Protein AF-A0A3A0F533-F1 (afdb_monomer)

Structure (mmCIF, N/CA/C/O backbone):
data_AF-A0A3A0F533-F1
#
_entry.id   AF-A0A3A0F533-F1
#
loop_
_atom_site.group_PDB
_atom_site.id
_atom_site.type_symbol
_atom_site.label_atom_id
_atom_site.label_alt_id
_atom_site.label_comp_id
_atom_site.label_asym_id
_atom_site.label_entity_id
_atom_site.label_seq_id
_atom_site.pdbx_PDB_ins_code
_atom_site.Cartn_x
_atom_site.Cartn_y
_atom_site.Cartn_z
_atom_site.occupancy
_atom_site.B_iso_or_equiv
_atom_site.auth_seq_id
_atom_site.auth_comp_id
_atom_site.auth_asym_id
_atom_site.auth_atom_id
_atom_site.pdbx_PDB_model_num
ATOM 1 N N . MET A 1 1 ? 9.577 13.139 20.281 1.00 23.98 1 MET A N 1
ATOM 2 C CA . MET A 1 1 ? 9.477 11.740 20.756 1.00 23.98 1 MET A CA 1
ATOM 3 C C . MET A 1 1 ? 7.994 11.402 20.912 1.00 23.98 1 MET A C 1
ATOM 5 O O . MET A 1 1 ? 7.393 11.827 21.889 1.00 23.98 1 MET A O 1
ATOM 9 N N . ARG A 1 2 ? 7.370 10.773 19.903 1.00 27.27 2 ARG A N 1
ATOM 10 C CA . ARG A 1 2 ? 5.918 10.492 19.890 1.00 27.27 2 ARG A CA 1
ATOM 11 C C . ARG A 1 2 ? 5.654 9.186 20.660 1.00 27.27 2 ARG A C 1
ATOM 13 O O . ARG A 1 2 ? 6.287 8.177 20.360 1.00 27.27 2 ARG A O 1
ATOM 20 N N . ARG A 1 3 ? 4.806 9.219 21.696 1.00 23.95 3 ARG A N 1
ATOM 21 C CA . ARG A 1 3 ? 4.376 8.034 22.467 1.00 23.95 3 ARG A CA 1
ATOM 22 C C . ARG A 1 3 ? 3.114 7.451 21.823 1.00 23.95 3 ARG A C 1
ATOM 24 O O . ARG A 1 3 ? 2.208 8.211 21.517 1.00 23.95 3 ARG A O 1
ATOM 31 N N . PHE A 1 4 ? 3.060 6.129 21.665 1.00 35.72 4 PHE A N 1
ATOM 32 C CA . PHE A 1 4 ? 1.865 5.385 21.249 1.00 35.72 4 PHE A CA 1
ATOM 33 C C . PHE A 1 4 ? 1.270 4.691 22.482 1.00 35.72 4 PHE A C 1
ATOM 35 O O . PHE A 1 4 ? 1.912 3.799 23.033 1.00 35.72 4 PHE A O 1
ATOM 42 N N . ASP A 1 5 ? 0.080 5.111 22.924 1.00 33.03 5 ASP A N 1
ATOM 43 C CA . ASP A 1 5 ? -0.602 4.602 24.135 1.00 33.03 5 ASP A CA 1
ATOM 44 C C . ASP A 1 5 ? -1.909 3.830 23.820 1.00 33.03 5 ASP A C 1
ATOM 46 O O . ASP A 1 5 ? -2.744 3.595 24.691 1.00 33.03 5 ASP A O 1
ATOM 50 N N . GLY A 1 6 ? -2.083 3.378 22.572 1.00 40.38 6 GLY A N 1
ATOM 51 C CA . GLY A 1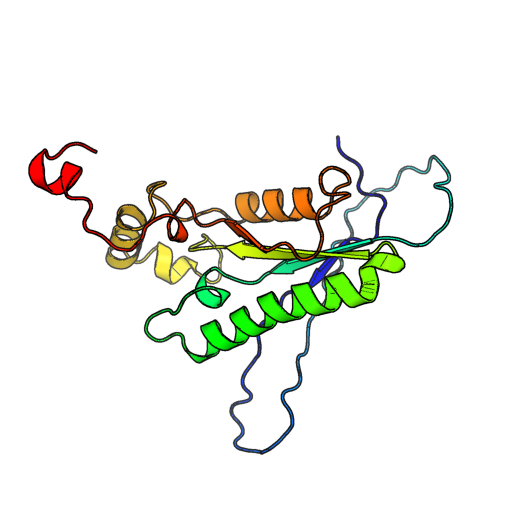 6 ? -3.193 2.527 22.121 1.00 40.38 6 GLY A CA 1
ATOM 52 C C . GLY A 1 6 ? -2.682 1.198 21.560 1.00 40.38 6 GLY A C 1
ATOM 53 O O . GLY A 1 6 ? -1.579 1.126 21.021 1.00 40.38 6 GLY A O 1
ATOM 54 N N . ARG A 1 7 ? -3.449 0.109 21.699 1.00 50.19 7 ARG A N 1
ATOM 55 C CA . ARG A 1 7 ? -3.075 -1.214 21.165 1.00 50.19 7 ARG A CA 1
ATOM 56 C C . ARG A 1 7 ? -3.015 -1.141 19.633 1.00 50.19 7 ARG A C 1
ATOM 58 O O . ARG A 1 7 ? -4.053 -1.178 18.984 1.00 50.19 7 ARG A O 1
ATOM 65 N N . VAL A 1 8 ? -1.812 -1.026 19.071 1.00 50.97 8 VAL A N 1
ATOM 66 C CA . VAL A 1 8 ? -1.585 -1.093 17.621 1.00 50.97 8 VAL A CA 1
ATOM 67 C C . VAL A 1 8 ? -1.462 -2.558 17.221 1.00 50.97 8 VAL A C 1
ATOM 69 O O . VAL A 1 8 ? -0.552 -3.255 17.680 1.00 50.97 8 VAL A O 1
ATOM 72 N N . VAL A 1 9 ? -2.374 -3.039 16.379 1.00 56.44 9 VAL A N 1
ATOM 73 C CA . VAL A 1 9 ? -2.300 -4.392 15.813 1.00 56.44 9 VAL A CA 1
ATOM 74 C C . VAL A 1 9 ? -1.995 -4.276 14.326 1.00 56.44 9 VAL A C 1
ATOM 76 O O . VAL A 1 9 ? -2.801 -3.773 13.549 1.00 56.44 9 VAL A O 1
ATOM 79 N N . LEU A 1 10 ? -0.813 -4.748 13.935 1.00 54.56 10 LEU A N 1
ATOM 80 C CA . LEU A 1 10 ? -0.457 -4.943 12.535 1.00 54.56 10 LEU A CA 1
ATOM 81 C C . LEU A 1 10 ? -0.965 -6.324 12.111 1.00 54.56 10 LEU A C 1
ATOM 83 O O . LEU A 1 10 ? -0.513 -7.343 12.648 1.00 54.56 10 LEU A O 1
ATOM 87 N N . VAL A 1 11 ? -1.898 -6.363 11.162 1.00 53.81 11 VAL A N 1
ATOM 88 C CA . VAL A 1 11 ? -2.373 -7.614 10.557 1.00 53.81 11 VAL A CA 1
ATOM 89 C C . VAL A 1 11 ? -1.855 -7.672 9.125 1.00 53.81 11 VAL A C 1
ATOM 91 O O . VAL A 1 11 ? -2.219 -6.869 8.267 1.00 53.81 11 VAL A O 1
ATOM 94 N N . THR A 1 12 ? -0.975 -8.632 8.849 1.00 52.88 12 THR A N 1
ATOM 95 C CA . THR A 1 12 ? -0.527 -8.916 7.485 1.00 52.88 12 THR A CA 1
ATOM 96 C C . THR A 1 12 ? -1.398 -10.030 6.908 1.00 52.88 12 THR A C 1
ATOM 98 O O . THR A 1 12 ? -1.392 -11.167 7.383 1.00 52.88 12 THR A O 1
ATOM 101 N N . GLY A 1 13 ? -2.201 -9.692 5.899 1.00 41.34 13 GLY A N 1
ATOM 102 C CA . GLY A 1 13 ? -2.964 -10.662 5.124 1.00 41.34 13 GLY A CA 1
ATOM 103 C C . GLY A 1 13 ? -2.151 -11.134 3.922 1.00 41.34 13 GLY A C 1
ATOM 104 O O . GLY A 1 13 ? -1.803 -10.339 3.046 1.00 41.34 13 GLY A O 1
ATOM 105 N N . ALA A 1 14 ? -1.844 -12.424 3.878 1.00 40.53 14 ALA A N 1
ATOM 106 C CA . ALA A 1 14 ? -1.614 -13.147 2.636 1.00 40.53 14 ALA A CA 1
ATOM 107 C C . ALA A 1 14 ? -2.545 -14.360 2.678 1.00 40.53 14 ALA A C 1
ATOM 109 O O . ALA A 1 14 ? -2.441 -15.176 3.598 1.00 40.53 14 ALA A O 1
ATOM 110 N N . ALA A 1 15 ? -3.472 -14.475 1.727 1.00 36.03 15 ALA A N 1
ATOM 111 C CA . ALA A 1 15 ? -4.167 -15.737 1.529 1.00 36.03 15 ALA A CA 1
ATOM 112 C C . ALA A 1 15 ? -3.124 -16.742 1.025 1.00 36.03 15 ALA A C 1
ATOM 114 O O . ALA A 1 15 ? -2.521 -16.559 -0.030 1.00 36.03 15 ALA A O 1
ATOM 115 N N . LYS A 1 16 ? -2.844 -17.782 1.810 1.00 33.22 16 LYS A N 1
ATOM 116 C CA . LYS A 1 16 ? -2.025 -18.899 1.346 1.00 33.22 16 LYS A CA 1
ATOM 117 C C . LYS A 1 16 ? -2.988 -19.899 0.717 1.00 33.22 16 LYS A C 1
ATOM 119 O O . LYS A 1 16 ? -3.748 -20.530 1.445 1.00 33.22 16 LYS A O 1
ATOM 124 N N . GLY A 1 17 ? -2.983 -20.014 -0.611 1.00 31.58 17 GLY A N 1
ATOM 125 C CA . GLY A 1 17 ? -3.674 -21.107 -1.291 1.00 31.58 17 GLY A CA 1
ATOM 126 C C . GLY A 1 17 ? -3.070 -22.434 -0.832 1.00 31.58 17 GLY A C 1
ATOM 127 O O . GLY A 1 17 ? -1.865 -22.650 -0.984 1.00 31.58 17 GLY A O 1
ATOM 128 N N . ASP A 1 18 ? -3.875 -23.289 -0.206 1.00 30.92 18 ASP A N 1
ATOM 129 C CA . ASP A 1 18 ? -3.464 -24.653 0.108 1.00 30.92 18 ASP A CA 1
ATOM 130 C C . ASP A 1 18 ? -3.355 -25.431 -1.210 1.00 30.92 18 ASP A C 1
ATOM 132 O O . ASP A 1 18 ? -4.318 -25.524 -1.968 1.00 30.92 18 ASP A O 1
ATOM 136 N N . ARG A 1 19 ? -2.170 -25.971 -1.519 1.00 35.69 19 ARG A N 1
ATOM 137 C CA . ARG A 1 19 ? -1.956 -26.843 -2.687 1.00 35.69 19 ARG A CA 1
ATOM 138 C C . ARG A 1 19 ? -2.434 -28.270 -2.395 1.00 35.69 19 ARG A C 1
ATOM 140 O O . ARG A 1 19 ? -1.709 -29.233 -2.642 1.00 35.69 19 ARG A O 1
ATOM 147 N N . ARG A 1 20 ? -3.636 -28.424 -1.850 1.00 34.66 20 ARG A N 1
ATOM 148 C CA . ARG A 1 20 ? -4.305 -29.719 -1.713 1.00 34.66 20 ARG A CA 1
ATOM 149 C C . ARG A 1 20 ? -5.719 -29.547 -2.236 1.00 34.66 20 ARG A C 1
ATOM 151 O O . ARG A 1 20 ? -6.451 -28.691 -1.757 1.00 34.66 20 ARG A O 1
ATOM 158 N N . GLY A 1 21 ? -6.040 -30.300 -3.285 1.00 36.41 21 GLY A N 1
ATOM 159 C CA . GLY A 1 21 ? -7.297 -30.233 -4.026 1.00 36.41 21 GLY A CA 1
ATOM 160 C C . GLY A 1 21 ? -8.493 -30.739 -3.228 1.00 36.41 21 GLY A C 1
ATOM 161 O O . GLY A 1 21 ? -9.128 -31.699 -3.642 1.00 36.41 21 GLY A O 1
ATOM 162 N N . ASP A 1 22 ? -8.798 -30.094 -2.108 1.00 35.28 22 ASP A N 1
ATOM 163 C CA . ASP A 1 22 ? -9.943 -30.424 -1.276 1.00 35.28 22 ASP A CA 1
ATOM 164 C C . ASP A 1 22 ? -10.788 -29.175 -1.019 1.00 35.28 22 ASP A C 1
ATOM 166 O O . ASP A 1 22 ? -10.270 -28.090 -0.744 1.00 35.28 22 ASP A O 1
ATOM 170 N N . ARG A 1 23 ? -12.109 -29.329 -1.152 1.00 34.78 23 ARG A N 1
ATOM 171 C CA . ARG A 1 23 ? -13.131 -28.269 -1.071 1.00 34.78 23 ARG A CA 1
ATOM 172 C C . ARG A 1 23 ? -13.333 -27.779 0.372 1.00 34.78 23 ARG A C 1
ATOM 174 O O . ARG A 1 23 ? -14.443 -27.812 0.896 1.00 34.78 23 ARG A O 1
ATOM 181 N N . ALA A 1 24 ? -12.268 -27.343 1.037 1.00 29.06 24 ALA A N 1
ATOM 182 C CA . ALA A 1 24 ? -12.342 -26.734 2.357 1.00 29.06 24 ALA A CA 1
ATOM 183 C C . ALA A 1 24 ? -12.566 -25.211 2.240 1.00 29.06 24 ALA A C 1
ATOM 185 O O . ALA A 1 24 ? -11.966 -24.572 1.373 1.00 29.06 24 ALA A O 1
ATOM 186 N N . PRO A 1 25 ? -13.392 -24.594 3.111 1.00 25.05 25 PRO A N 1
ATOM 187 C CA . PRO A 1 25 ? -13.567 -23.145 3.126 1.00 25.05 25 PRO A CA 1
ATOM 188 C C . PRO A 1 25 ? -12.225 -22.444 3.375 1.00 25.05 25 PRO A C 1
ATOM 190 O O . PRO A 1 25 ? -11.449 -22.859 4.243 1.00 25.05 25 PRO A O 1
ATOM 193 N N . LEU A 1 26 ? -11.969 -21.377 2.611 1.00 28.38 26 LEU A N 1
ATOM 194 C CA . LEU A 1 26 ? -10.777 -20.533 2.702 1.00 28.38 26 LEU A CA 1
ATOM 195 C C . LEU A 1 26 ? -10.538 -20.129 4.170 1.00 28.38 26 LEU A C 1
ATOM 197 O O . LEU A 1 26 ? -11.308 -19.371 4.758 1.00 28.38 26 LEU A O 1
ATOM 201 N N . ARG A 1 27 ? -9.474 -20.642 4.799 1.00 24.86 27 ARG A N 1
ATOM 202 C CA . ARG A 1 27 ? -9.094 -20.244 6.164 1.00 24.86 27 ARG A CA 1
ATOM 203 C C . ARG A 1 27 ? -8.107 -19.084 6.099 1.00 24.86 27 ARG A C 1
ATOM 205 O O . ARG A 1 27 ? -6.907 -19.298 5.936 1.00 24.86 27 ARG A O 1
ATOM 212 N N . VAL A 1 28 ? -8.592 -17.860 6.297 1.00 29.42 28 VAL A N 1
ATOM 213 C CA . VAL A 1 28 ? -7.732 -16.690 6.529 1.00 29.42 28 VAL A CA 1
ATOM 214 C C . VAL A 1 28 ? -7.054 -16.850 7.894 1.00 29.42 28 VAL A C 1
ATOM 216 O O . VAL A 1 28 ? -7.673 -16.677 8.941 1.00 29.42 28 VAL A O 1
ATOM 219 N N . ARG A 1 29 ? -5.770 -17.222 7.911 1.00 25.69 29 ARG A N 1
ATOM 220 C CA . ARG A 1 29 ? -4.941 -17.210 9.127 1.00 25.69 29 ARG A CA 1
ATOM 221 C C . ARG A 1 29 ? -4.063 -15.960 9.119 1.00 25.69 29 ARG A C 1
ATOM 223 O O . ARG A 1 29 ? -2.957 -15.989 8.588 1.00 25.69 29 ARG A O 1
ATOM 230 N N . GLY A 1 30 ? -4.533 -14.873 9.726 1.00 27.19 30 GLY A N 1
ATOM 231 C CA . GLY A 1 30 ? -3.686 -13.716 10.023 1.00 27.19 30 GLY A CA 1
ATOM 232 C C . GLY A 1 30 ? -2.764 -14.024 11.205 1.00 27.19 30 GLY A C 1
ATOM 233 O O . GLY A 1 30 ? -3.232 -14.394 12.280 1.00 27.19 30 GLY A O 1
ATOM 234 N N . ARG A 1 31 ? -1.445 -13.878 11.042 1.00 29.44 31 ARG A N 1
ATOM 235 C CA . ARG A 1 31 ? -0.535 -13.797 12.194 1.00 29.44 31 ARG A CA 1
ATOM 236 C C . ARG A 1 31 ? -0.501 -12.341 12.646 1.00 29.44 31 ARG A C 1
ATOM 238 O O . ARG A 1 31 ? 0.188 -11.529 12.040 1.00 29.44 31 ARG A O 1
ATOM 245 N N . ALA A 1 32 ? -1.223 -12.012 13.713 1.00 29.42 32 ALA A N 1
ATOM 246 C CA . ALA A 1 32 ? -1.022 -10.744 14.403 1.00 29.42 32 ALA A CA 1
ATOM 247 C C . ALA A 1 32 ? 0.357 -10.774 15.078 1.00 29.42 32 ALA A C 1
ATOM 249 O O . ALA A 1 32 ? 0.609 -11.604 15.955 1.00 29.42 32 ALA A O 1
ATOM 250 N N . ARG A 1 33 ? 1.273 -9.891 14.669 1.00 31.17 33 ARG A N 1
ATOM 251 C CA . ARG A 1 33 ? 2.545 -9.692 15.373 1.00 31.17 33 ARG A CA 1
ATOM 252 C C . ARG A 1 33 ? 2.443 -8.396 16.163 1.00 31.17 33 ARG A C 1
ATOM 254 O O . ARG A 1 33 ? 2.513 -7.309 15.604 1.00 31.17 33 ARG A O 1
ATOM 261 N N . LEU A 1 34 ? 2.271 -8.520 17.476 1.00 32.50 34 LEU A N 1
ATOM 262 C CA . LEU A 1 34 ? 2.372 -7.393 18.398 1.00 32.50 34 LEU A CA 1
ATOM 263 C C . LEU A 1 34 ? 3.852 -6.996 18.512 1.00 32.50 34 LEU A C 1
ATOM 265 O O . LEU A 1 34 ? 4.644 -7.721 19.115 1.00 32.50 34 LEU A O 1
ATOM 269 N N . LEU A 1 35 ? 4.245 -5.859 17.940 1.00 31.80 35 LEU A N 1
ATOM 270 C CA . LEU A 1 35 ? 5.570 -5.282 18.170 1.00 31.80 35 LEU A CA 1
ATOM 271 C C . LEU A 1 35 ? 5.592 -4.659 19.578 1.00 31.80 35 LEU A C 1
ATOM 273 O O . LEU A 1 35 ? 5.126 -3.543 19.780 1.00 31.80 35 LEU A O 1
ATOM 277 N N . ARG A 1 36 ? 6.105 -5.386 20.582 1.00 28.09 36 ARG A N 1
ATOM 278 C CA . ARG A 1 36 ? 6.404 -4.812 21.908 1.00 28.09 36 ARG A CA 1
ATOM 279 C C . ARG A 1 36 ? 7.791 -4.158 21.874 1.00 28.09 36 ARG A C 1
ATOM 281 O O . ARG A 1 36 ? 8.796 -4.858 21.939 1.00 28.09 36 ARG A O 1
ATOM 288 N N . GLY A 1 37 ? 7.842 -2.830 21.777 1.00 29.88 37 GLY A N 1
ATOM 289 C CA . GLY A 1 37 ? 9.063 -2.043 21.994 1.00 29.88 37 GLY A CA 1
ATOM 290 C C . GLY A 1 37 ? 9.423 -1.958 23.484 1.00 29.88 37 GLY A C 1
ATOM 291 O O . GLY A 1 37 ? 8.544 -1.862 24.340 1.00 29.88 37 GLY A O 1
ATOM 292 N N . SER A 1 38 ? 10.713 -2.042 23.807 1.00 36.06 38 SER A N 1
ATOM 293 C CA . SER A 1 38 ? 11.241 -2.161 25.168 1.00 36.06 38 SER A CA 1
ATOM 294 C C . SER A 1 38 ? 11.402 -0.811 25.896 1.00 36.06 38 SER A C 1
ATOM 296 O O . SER A 1 38 ? 11.787 0.193 25.308 1.00 36.06 38 SER A O 1
ATOM 298 N N . ARG A 1 39 ? 11.180 -0.856 27.225 1.00 35.88 39 ARG A N 1
ATOM 299 C CA . ARG A 1 39 ? 11.382 0.168 28.285 1.00 35.88 39 ARG A CA 1
ATOM 300 C C . ARG A 1 39 ? 10.249 1.192 28.500 1.00 35.88 39 ARG A C 1
ATOM 302 O O . ARG A 1 39 ? 10.204 2.278 27.936 1.00 35.88 39 ARG A O 1
ATOM 309 N N . LEU A 1 40 ? 9.381 0.832 29.450 1.00 31.41 40 LEU A N 1
ATOM 310 C CA . LEU A 1 40 ? 8.291 1.624 30.029 1.00 31.41 40 LEU A CA 1
ATOM 311 C C . LEU A 1 40 ? 8.804 2.544 31.157 1.00 31.41 40 LEU A C 1
ATOM 313 O O . LEU A 1 40 ? 9.398 2.063 32.120 1.00 31.41 40 LEU A O 1
ATOM 317 N N . ARG A 1 41 ? 8.496 3.847 31.103 1.00 32.19 41 ARG A N 1
ATOM 318 C CA . ARG A 1 41 ? 8.468 4.738 32.282 1.00 32.19 41 ARG A CA 1
ATOM 319 C C . ARG A 1 41 ? 7.013 5.099 32.585 1.00 32.19 41 ARG A C 1
ATOM 321 O O . ARG A 1 41 ? 6.343 5.711 31.753 1.00 32.19 41 ARG A O 1
ATOM 328 N N . ARG A 1 42 ? 6.541 4.687 33.769 1.00 35.97 42 ARG A N 1
ATOM 329 C CA . ARG A 1 42 ? 5.181 4.912 34.286 1.00 35.97 42 ARG A CA 1
ATOM 330 C C . ARG A 1 42 ? 4.893 6.406 34.440 1.00 35.97 42 ARG A C 1
ATOM 332 O O . ARG A 1 42 ? 5.688 7.122 35.038 1.00 35.97 42 ARG A O 1
ATOM 339 N N . GLY A 1 43 ? 3.730 6.842 33.967 1.00 30.17 43 GLY A N 1
ATOM 340 C CA . GLY A 1 43 ? 3.192 8.161 34.279 1.00 30.17 43 GLY A CA 1
ATOM 341 C C . GLY A 1 43 ? 1.988 8.525 33.417 1.00 30.17 43 GLY A C 1
ATOM 342 O O . GLY A 1 43 ? 2.158 8.761 32.226 1.00 30.17 43 GLY A O 1
ATOM 343 N N . ARG A 1 44 ? 0.835 8.643 34.095 1.00 32.31 44 ARG A N 1
ATOM 344 C CA . ARG A 1 44 ? -0.469 9.214 33.700 1.00 32.31 44 ARG A CA 1
ATOM 345 C C . ARG A 1 44 ? -1.556 8.201 33.299 1.00 32.31 44 ARG A C 1
ATOM 347 O O . ARG A 1 44 ? -1.424 7.434 32.358 1.00 32.31 44 ARG A O 1
ATOM 354 N N . ARG A 1 45 ? -2.640 8.212 34.089 1.00 36.19 45 ARG A N 1
ATOM 355 C CA . ARG A 1 45 ? -3.900 7.501 33.837 1.00 36.19 45 ARG A CA 1
ATOM 356 C C . ARG A 1 45 ? -4.575 8.140 32.618 1.00 36.19 45 ARG A C 1
ATOM 358 O O . ARG A 1 45 ? -4.831 9.341 32.645 1.00 36.19 45 ARG A O 1
ATOM 365 N N . VAL A 1 46 ? -4.860 7.345 31.590 1.00 40.69 46 VAL A N 1
ATOM 366 C CA . VAL A 1 46 ? -5.710 7.729 30.454 1.00 40.69 46 VAL A CA 1
ATOM 367 C C . VAL A 1 46 ? -7.133 7.260 30.763 1.00 40.69 46 VAL A C 1
ATOM 369 O O . VAL A 1 46 ? -7.344 6.118 31.173 1.00 40.69 46 VAL A O 1
ATOM 372 N N . GLY A 1 47 ? -8.090 8.183 30.671 1.00 30.97 47 GLY A N 1
ATOM 373 C CA . GLY A 1 47 ? -9.504 7.937 30.940 1.00 30.97 47 GLY A CA 1
ATOM 374 C C . GLY A 1 47 ? -10.115 6.950 29.944 1.00 30.97 47 GLY A C 1
ATOM 375 O O . GLY A 1 47 ? -9.775 6.981 28.772 1.00 30.97 47 GLY A O 1
ATOM 376 N N . ARG A 1 48 ? -11.013 6.094 30.454 1.00 33.25 48 ARG A N 1
ATOM 377 C CA . ARG A 1 48 ? -11.832 5.083 29.753 1.00 33.25 48 ARG A CA 1
ATOM 378 C C . ARG A 1 48 ? -11.071 4.189 28.756 1.00 33.25 48 ARG A C 1
ATOM 380 O O . ARG A 1 48 ? -10.818 4.546 27.616 1.00 33.25 48 ARG A O 1
ATOM 387 N N . ALA A 1 49 ? -10.789 2.958 29.182 1.00 40.97 49 ALA A N 1
ATOM 388 C CA . ALA A 1 49 ? -10.377 1.879 28.290 1.00 40.97 49 ALA A CA 1
ATOM 389 C C . ALA A 1 49 ? -11.419 1.664 27.170 1.00 40.97 49 ALA A C 1
ATOM 391 O O . ALA A 1 49 ? -12.565 1.350 27.480 1.00 40.97 49 ALA A O 1
ATOM 392 N N . GLY A 1 50 ? -11.029 1.806 25.898 1.00 50.53 50 GLY A N 1
ATOM 393 C CA . GLY A 1 50 ? -11.882 1.450 24.755 1.00 50.53 50 GLY A CA 1
ATOM 394 C C . GLY A 1 50 ? -11.541 2.208 23.472 1.00 50.53 50 GLY A C 1
ATOM 395 O O . GLY A 1 50 ? -12.251 3.134 23.105 1.00 50.53 50 GLY A O 1
ATOM 396 N N . GLY A 1 51 ? -10.429 1.858 22.825 1.00 69.00 51 GLY A N 1
ATOM 397 C CA . GLY A 1 51 ? -10.071 2.373 21.502 1.00 69.00 51 GLY A CA 1
ATOM 398 C C . GLY A 1 51 ? -8.723 1.835 21.020 1.00 69.00 51 GLY A C 1
ATOM 399 O O . GLY A 1 51 ? -7.897 1.397 21.830 1.00 69.00 51 GLY A O 1
AT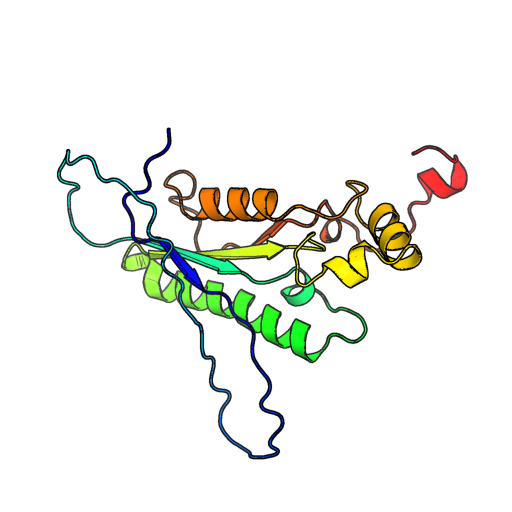OM 400 N N . GLY A 1 52 ? -8.500 1.815 19.706 1.00 87.06 52 GLY A N 1
ATOM 401 C CA . GLY A 1 52 ? -7.290 1.242 19.110 1.00 87.06 52 GLY A CA 1
ATOM 402 C C . GLY A 1 52 ? -7.130 1.547 17.624 1.00 87.06 52 GLY A C 1
ATOM 403 O O . GLY A 1 52 ? -8.009 2.135 16.997 1.00 87.06 52 GLY A O 1
ATOM 404 N N . ALA A 1 53 ? -5.996 1.136 17.061 1.00 90.00 53 ALA A N 1
ATOM 405 C CA . ALA A 1 53 ? -5.714 1.281 15.639 1.00 90.00 53 ALA A CA 1
ATOM 406 C C . ALA A 1 53 ? -5.209 -0.044 15.063 1.00 90.00 53 ALA A C 1
ATOM 408 O O . ALA A 1 53 ? -4.283 -0.666 15.592 1.00 90.00 53 ALA A O 1
ATOM 409 N N . ILE A 1 54 ? -5.817 -0.458 13.961 1.00 93.06 54 ILE A N 1
ATOM 410 C CA . ILE A 1 54 ? -5.397 -1.588 13.147 1.00 93.06 54 ILE A CA 1
ATOM 411 C C . ILE A 1 54 ? -4.928 -1.027 11.813 1.00 93.06 54 ILE A C 1
ATOM 413 O O . ILE A 1 54 ? -5.627 -0.241 11.171 1.00 93.06 54 ILE A O 1
ATOM 417 N N . VAL A 1 55 ? -3.735 -1.438 11.397 1.00 94.75 55 VAL A N 1
ATOM 418 C CA . VAL A 1 55 ? -3.220 -1.130 10.064 1.00 94.75 55 VAL A CA 1
ATOM 419 C C . VAL A 1 55 ? -2.951 -2.448 9.361 1.00 94.75 55 VAL A C 1
ATOM 421 O O . VAL A 1 55 ? -2.164 -3.264 9.836 1.00 94.75 55 VAL A O 1
ATOM 424 N N . ASN A 1 56 ? -3.631 -2.670 8.246 1.00 95.62 56 ASN A N 1
ATOM 425 C CA . ASN A 1 56 ? -3.459 -3.842 7.408 1.00 95.62 56 ASN A CA 1
ATOM 426 C C . ASN A 1 56 ? -2.400 -3.568 6.341 1.00 95.62 56 ASN A C 1
ATOM 428 O O . ASN A 1 56 ? -2.349 -2.483 5.761 1.00 95.62 56 ASN A O 1
ATOM 432 N N . THR A 1 57 ? -1.566 -4.561 6.040 1.00 93.81 57 THR A N 1
ATOM 433 C CA . THR A 1 57 ? -0.623 -4.475 4.913 1.00 93.81 57 THR A CA 1
ATOM 434 C C . THR A 1 57 ? -1.204 -5.172 3.683 1.00 93.81 5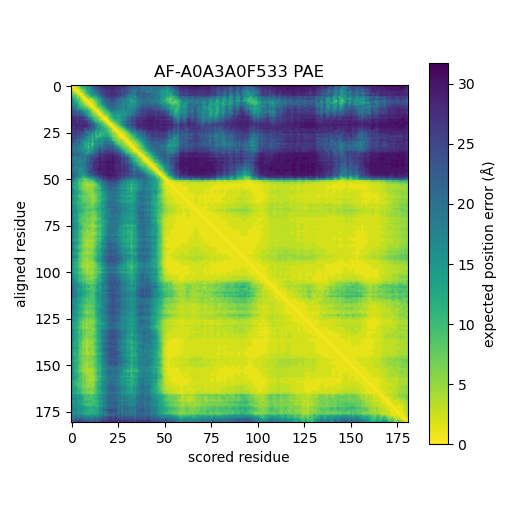7 THR A C 1
ATOM 436 O O . THR A 1 57 ? -1.132 -6.401 3.554 1.00 93.81 57 THR A O 1
ATOM 439 N N . ALA A 1 58 ? -1.778 -4.380 2.779 1.00 95.31 58 ALA A N 1
ATOM 440 C CA . ALA A 1 58 ? -2.268 -4.809 1.473 1.00 95.31 58 ALA A CA 1
ATOM 441 C C . ALA A 1 58 ? -1.156 -4.643 0.413 1.00 95.31 58 ALA A C 1
ATOM 443 O O . ALA A 1 58 ? -0.016 -5.033 0.675 1.00 95.31 58 ALA A O 1
ATOM 444 N N . SER A 1 59 ? -1.485 -4.153 -0.784 1.00 96.50 59 SER A N 1
ATOM 445 C CA . SER A 1 59 ? -0.564 -3.856 -1.892 1.00 96.50 59 SER A CA 1
ATOM 446 C C . SER A 1 59 ? -1.313 -3.075 -2.974 1.00 96.50 59 SER A C 1
ATOM 448 O O . SER A 1 59 ? -2.539 -3.176 -3.033 1.00 96.50 59 SER A O 1
ATOM 450 N N . ILE A 1 60 ? -0.611 -2.343 -3.845 1.00 97.31 60 ILE A N 1
ATOM 451 C CA . ILE A 1 60 ? -1.234 -1.794 -5.064 1.00 97.31 60 ILE A CA 1
ATOM 452 C C . ILE A 1 60 ? -1.796 -2.895 -5.979 1.00 97.31 60 ILE A C 1
ATOM 454 O O . ILE A 1 60 ? -2.808 -2.662 -6.628 1.00 97.31 60 ILE A O 1
ATOM 458 N N . SER A 1 61 ? -1.256 -4.117 -5.908 1.00 95.81 61 SER A N 1
ATOM 459 C CA . SER A 1 61 ? -1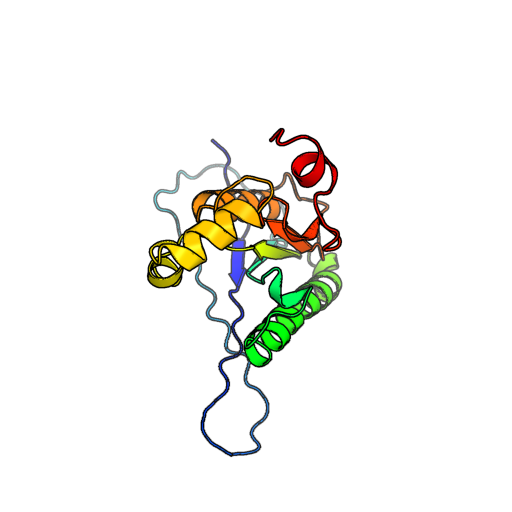.812 -5.330 -6.532 1.00 95.81 61 SER A CA 1
ATOM 460 C C . SER A 1 61 ? -3.192 -5.723 -5.987 1.00 95.81 61 SER A C 1
ATOM 462 O O . SER A 1 61 ? -3.898 -6.543 -6.551 1.00 95.81 61 SER A O 1
ATOM 464 N N . GLY A 1 62 ? -3.599 -5.170 -4.839 1.00 95.19 62 GLY A N 1
ATOM 465 C CA . GLY A 1 62 ? -4.963 -5.313 -4.324 1.00 95.19 62 GLY A CA 1
ATOM 466 C C . GLY A 1 62 ? -5.938 -4.264 -4.863 1.00 95.19 62 GLY A C 1
ATOM 467 O O . GLY A 1 62 ? -7.122 -4.312 -4.538 1.00 95.19 62 GLY A O 1
ATOM 468 N N . LEU A 1 63 ? -5.440 -3.288 -5.623 1.00 97.00 63 LEU A N 1
ATOM 469 C CA . LEU A 1 63 ? -6.212 -2.193 -6.218 1.00 97.00 63 LEU A CA 1
ATOM 470 C C . LEU A 1 63 ? -6.276 -2.312 -7.742 1.00 97.00 63 LEU A C 1
ATOM 472 O O . LEU A 1 63 ? -7.276 -1.928 -8.342 1.00 97.00 63 LEU A O 1
ATOM 476 N N . PHE A 1 64 ? -5.222 -2.861 -8.342 1.00 96.06 64 PHE A N 1
ATOM 477 C CA . PHE A 1 64 ? -5.052 -3.066 -9.775 1.00 96.06 64 PHE A CA 1
ATOM 478 C C . PHE A 1 64 ? -4.522 -4.481 -10.035 1.00 96.06 64 PHE A C 1
ATOM 480 O O . PHE A 1 64 ? -4.099 -5.156 -9.103 1.00 96.06 64 PHE A O 1
ATOM 487 N N . GLY A 1 65 ? -4.576 -4.938 -11.287 1.00 94.56 65 GLY A N 1
ATOM 488 C CA . GLY A 1 65 ? -4.085 -6.264 -11.668 1.00 94.56 65 GLY A CA 1
ATOM 489 C C . GLY A 1 65 ? -2.629 -6.248 -12.121 1.00 94.56 65 GLY A C 1
ATOM 490 O O . GLY A 1 65 ? -2.202 -5.306 -12.787 1.00 94.56 65 GLY A O 1
ATOM 491 N N . ASP A 1 66 ? -1.915 -7.331 -11.829 1.00 93.81 66 ASP A N 1
ATOM 492 C CA . ASP A 1 66 ? -0.521 -7.543 -12.197 1.00 93.81 66 ASP A CA 1
ATOM 493 C C . ASP A 1 66 ? -0.354 -8.809 -13.055 1.00 93.81 66 ASP A C 1
ATOM 495 O O . ASP A 1 66 ? -0.953 -9.869 -12.825 1.00 93.81 66 ASP A O 1
ATOM 499 N N . TYR A 1 67 ? 0.516 -8.729 -14.063 1.00 92.94 67 TYR A N 1
ATOM 500 C CA . TYR A 1 67 ? 0.801 -9.874 -14.925 1.00 92.94 67 TYR A CA 1
ATOM 501 C C . TYR A 1 67 ? 1.390 -11.041 -14.119 1.00 92.94 67 TYR A C 1
ATOM 503 O O . TYR A 1 67 ? 2.405 -10.910 -13.440 1.00 92.94 67 TYR A O 1
ATOM 511 N N . GLY A 1 68 ? 0.759 -12.214 -14.220 1.00 93.12 68 GLY A N 1
ATOM 512 C CA . GLY A 1 68 ? 1.225 -13.438 -13.560 1.00 93.12 68 GLY A CA 1
ATOM 513 C C . GLY A 1 68 ? 0.925 -13.533 -12.058 1.00 93.12 68 GLY A C 1
ATOM 514 O O . GLY A 1 68 ? 1.325 -14.521 -11.441 1.00 93.12 68 GLY A O 1
ATOM 515 N N . LEU A 1 69 ? 0.201 -12.569 -11.471 1.00 92.88 69 LEU A N 1
ATOM 516 C CA . LEU A 1 69 ? -0.041 -12.491 -10.023 1.00 92.88 69 LEU A CA 1
ATOM 517 C C . LEU A 1 69 ? -1.514 -12.640 -9.598 1.00 92.88 69 LEU A C 1
ATOM 519 O O . LEU A 1 69 ? -1.818 -12.417 -8.434 1.00 92.88 69 LEU A O 1
ATOM 523 N N . LEU A 1 70 ? -2.406 -13.153 -10.457 1.00 94.62 70 LEU A N 1
ATOM 524 C CA . LEU A 1 70 ? -3.855 -13.313 -10.198 1.00 94.62 70 LEU A CA 1
ATOM 525 C C . LEU A 1 70 ? -4.236 -13.694 -8.749 1.00 94.62 70 LEU A C 1
ATOM 527 O O . LEU A 1 70 ? -5.090 -13.061 -8.133 1.00 94.62 70 LEU A O 1
ATOM 531 N N . ALA A 1 71 ? -3.634 -14.756 -8.201 1.00 93.56 71 ALA A N 1
ATOM 532 C CA . ALA A 1 71 ? -3.960 -15.231 -6.853 1.00 93.56 71 ALA A CA 1
ATOM 533 C C . ALA A 1 71 ? -3.491 -14.263 -5.752 1.00 93.56 71 ALA A C 1
ATOM 535 O O . ALA A 1 71 ? -4.128 -14.161 -4.704 1.00 93.56 71 ALA A O 1
ATOM 536 N N . TYR A 1 72 ? -2.372 -13.576 -5.977 1.00 89.75 72 TYR A N 1
ATOM 537 C CA . TYR A 1 72 ? -1.868 -12.538 -5.089 1.00 89.75 72 TYR A CA 1
ATOM 538 C C . TYR A 1 72 ? -2.747 -11.286 -5.164 1.00 89.75 72 TYR A C 1
ATOM 540 O O . TYR A 1 72 ? -3.130 -10.775 -4.112 1.00 89.75 72 TYR A O 1
ATOM 548 N N . ASP A 1 73 ? -3.143 -10.867 -6.367 1.00 93.69 73 ASP A N 1
ATOM 549 C CA . ASP A 1 73 ? -4.002 -9.700 -6.584 1.00 93.69 73 ASP A CA 1
ATOM 550 C C . ASP A 1 73 ? -5.348 -9.876 -5.881 1.00 93.69 73 ASP A C 1
ATOM 552 O O . ASP A 1 73 ? -5.750 -9.047 -5.063 1.00 93.69 73 ASP A O 1
ATOM 556 N N . ALA A 1 74 ? -5.995 -11.030 -6.091 1.00 94.44 74 ALA A N 1
ATOM 557 C CA . ALA A 1 74 ? -7.237 -11.388 -5.410 1.00 94.44 74 ALA A CA 1
ATOM 558 C C . ALA A 1 74 ? -7.071 -11.372 -3.881 1.00 94.44 74 ALA A C 1
ATOM 560 O O . ALA A 1 74 ? -7.833 -10.718 -3.168 1.00 94.44 74 ALA A O 1
ATOM 561 N N . ALA A 1 75 ? -6.018 -12.016 -3.367 1.00 91.94 75 ALA A N 1
ATOM 562 C CA . ALA A 1 75 ? -5.744 -12.053 -1.935 1.00 91.94 75 ALA A CA 1
ATOM 563 C C . ALA A 1 75 ? -5.493 -10.661 -1.334 1.00 91.94 75 ALA A C 1
ATOM 565 O O . ALA A 1 75 ? -5.816 -10.422 -0.170 1.00 91.94 75 ALA A O 1
ATOM 566 N N . LYS A 1 76 ? -4.879 -9.743 -2.087 1.00 93.88 76 LYS A N 1
ATOM 567 C CA . LYS A 1 76 ? -4.637 -8.370 -1.634 1.00 93.88 76 LYS A CA 1
ATOM 568 C C . LYS A 1 76 ? -5.882 -7.499 -1.765 1.00 93.88 76 LYS A C 1
ATOM 570 O O . LYS A 1 76 ? -6.107 -6.690 -0.864 1.00 93.88 76 LYS A O 1
ATOM 575 N N . GLY A 1 77 ? -6.720 -7.718 -2.776 1.00 96.06 77 GLY A N 1
ATOM 576 C CA . GLY A 1 77 ? -8.044 -7.106 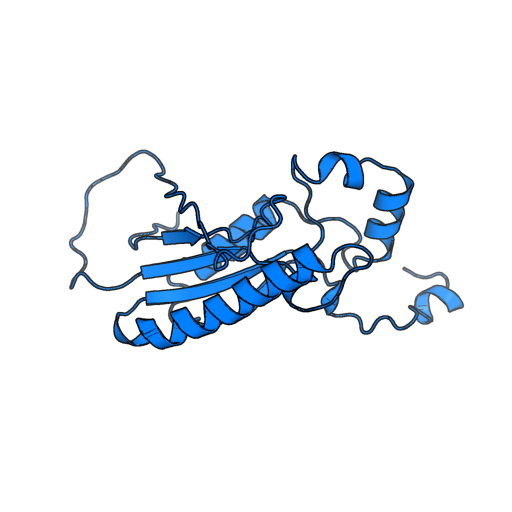-2.894 1.00 96.06 77 GLY A CA 1
ATOM 577 C C . GLY A 1 77 ? -8.951 -7.462 -1.715 1.00 96.06 77 GLY A C 1
ATOM 578 O O . GLY A 1 77 ? -9.576 -6.576 -1.124 1.00 96.06 77 GLY A O 1
ATOM 579 N N . ASP A 1 78 ? -8.919 -8.723 -1.272 1.00 96.25 78 ASP A N 1
ATOM 580 C CA . ASP A 1 78 ? -9.634 -9.173 -0.072 1.00 96.25 78 ASP A CA 1
ATOM 581 C C . ASP A 1 78 ? -9.219 -8.379 1.172 1.00 96.25 78 ASP A C 1
ATOM 583 O O . ASP A 1 78 ? -10.069 -7.957 1.953 1.00 96.25 78 ASP A O 1
ATOM 587 N N . VAL A 1 79 ? -7.920 -8.115 1.359 1.00 94.81 79 VAL A N 1
ATOM 588 C CA . VAL A 1 79 ? -7.427 -7.324 2.503 1.00 94.81 79 VAL A CA 1
ATOM 589 C C . VAL A 1 79 ? -7.923 -5.877 2.437 1.00 94.81 79 VAL A C 1
ATOM 591 O O . VAL A 1 79 ? -8.273 -5.299 3.471 1.00 94.81 79 VAL A O 1
ATOM 594 N N . VAL A 1 80 ? -7.976 -5.284 1.241 1.00 96.56 80 VAL A N 1
ATOM 595 C CA . VAL A 1 80 ? -8.497 -3.923 1.050 1.00 96.56 80 VAL A CA 1
ATOM 596 C C . VAL A 1 80 ? -9.975 -3.865 1.445 1.00 96.56 80 VAL A C 1
ATOM 598 O O . VAL A 1 80 ? -10.371 -2.976 2.200 1.00 96.56 80 VAL A O 1
ATOM 601 N N . ASN A 1 81 ? -10.794 -4.826 1.011 1.00 97.31 81 ASN A N 1
ATOM 602 C CA . ASN A 1 81 ? -12.215 -4.820 1.358 1.00 97.31 81 ASN A CA 1
ATOM 603 C C . ASN A 1 81 ? -12.477 -5.217 2.823 1.00 97.31 81 ASN A C 1
ATOM 605 O O . ASN A 1 81 ? -13.296 -4.590 3.494 1.00 97.31 81 ASN A O 1
ATOM 609 N N . LEU A 1 82 ? -11.718 -6.178 3.361 1.00 94.69 82 LEU A N 1
ATOM 610 C CA . LEU A 1 82 ? -11.741 -6.551 4.780 1.00 94.69 82 LEU A CA 1
ATOM 611 C C . LEU A 1 82 ? -11.469 -5.344 5.685 1.00 94.69 82 LEU A C 1
ATOM 613 O O . LEU A 1 82 ? -12.117 -5.179 6.713 1.00 94.69 82 LEU A O 1
ATOM 617 N N . THR A 1 83 ? -10.530 -4.481 5.291 1.00 96.19 83 THR A N 1
ATOM 618 C CA . THR A 1 83 ? -10.226 -3.239 6.015 1.00 96.19 83 THR A CA 1
ATOM 619 C C . THR A 1 83 ? -11.465 -2.358 6.149 1.00 96.19 83 THR A C 1
ATOM 621 O O . THR A 1 83 ? -11.723 -1.844 7.234 1.00 96.19 83 THR A O 1
ATOM 624 N N . ARG A 1 84 ? -12.247 -2.203 5.074 1.00 98.06 84 ARG A N 1
ATOM 625 C CA . ARG A 1 84 ? -13.468 -1.384 5.081 1.00 98.06 84 ARG A CA 1
ATOM 626 C C . ARG A 1 84 ? -14.549 -1.997 5.965 1.00 98.06 84 ARG A C 1
ATOM 628 O O . ARG A 1 84 ? -15.138 -1.271 6.757 1.00 98.06 84 ARG A O 1
ATOM 635 N N . ALA A 1 85 ? -14.756 -3.311 5.867 1.00 96.50 85 ALA A N 1
ATOM 636 C CA . ALA A 1 85 ? -15.719 -4.030 6.700 1.00 96.50 85 ALA A CA 1
ATOM 637 C C . ALA A 1 85 ? -15.398 -3.870 8.197 1.00 96.50 85 ALA A C 1
ATOM 639 O O . ALA A 1 85 ? -16.208 -3.357 8.962 1.00 96.50 85 ALA A O 1
ATOM 640 N N . LEU A 1 86 ? -14.158 -4.168 8.598 1.00 92.56 86 LEU A N 1
ATOM 641 C CA . LEU A 1 86 ? -13.727 -4.017 9.990 1.00 92.56 86 LEU A CA 1
ATOM 642 C C . LEU A 1 86 ? -13.785 -2.560 10.475 1.00 92.56 86 LEU A C 1
ATOM 644 O O . LEU A 1 86 ? -14.063 -2.309 11.647 1.00 92.56 86 LEU A O 1
ATOM 648 N N . ALA A 1 87 ? -13.512 -1.594 9.594 1.00 96.62 87 ALA A N 1
ATOM 649 C CA . ALA A 1 87 ? -13.583 -0.181 9.942 1.00 96.62 87 ALA A CA 1
ATOM 650 C C . ALA A 1 87 ? -15.002 0.249 10.324 1.00 96.62 87 ALA A C 1
ATOM 652 O O . ALA A 1 87 ? -15.154 0.975 11.304 1.00 96.62 87 ALA A O 1
ATOM 653 N N . ILE A 1 88 ? -16.023 -0.178 9.572 1.00 97.38 88 ILE A N 1
ATOM 654 C CA . ILE A 1 88 ? -17.415 0.193 9.863 1.00 97.38 88 ILE A CA 1
ATOM 655 C C . ILE A 1 88 ? -17.979 -0.592 11.050 1.00 97.38 88 ILE A C 1
ATOM 657 O O . ILE A 1 88 ? -18.680 0.002 11.869 1.00 97.38 88 ILE A O 1
ATOM 661 N N . ASP A 1 89 ? -17.607 -1.868 11.192 1.00 93.31 89 ASP A N 1
ATOM 662 C CA . ASP A 1 89 ? -18.080 -2.733 12.278 1.00 93.31 89 ASP A CA 1
ATOM 663 C C . ASP A 1 89 ? -17.605 -2.228 13.649 1.00 93.31 89 ASP A C 1
ATOM 665 O O . ASP A 1 89 ? -18.373 -2.210 14.609 1.00 93.31 89 ASP A O 1
ATOM 669 N N . HIS A 1 90 ? -16.362 -1.737 13.735 1.00 89.94 90 HIS A N 1
ATOM 670 C CA . HIS A 1 90 ? -15.743 -1.360 15.010 1.00 89.94 90 HIS A CA 1
ATOM 671 C C . HIS A 1 90 ? -15.583 0.155 15.236 1.00 89.94 90 HIS A C 1
ATOM 673 O O . HIS A 1 90 ? -15.054 0.573 16.272 1.00 89.94 90 HIS A O 1
ATOM 679 N N . ALA A 1 91 ? -16.074 1.014 14.331 1.00 92.88 91 ALA A N 1
ATOM 680 C CA . ALA A 1 91 ? -15.952 2.472 14.475 1.00 92.88 91 ALA A CA 1
ATOM 681 C C . ALA A 1 91 ? -16.554 2.996 15.793 1.00 92.88 91 ALA A C 1
ATOM 683 O O . ALA A 1 91 ? -15.977 3.864 16.450 1.00 92.88 91 ALA A O 1
ATOM 684 N N . ARG A 1 92 ? -17.710 2.458 16.211 1.00 90.75 92 ARG A N 1
ATOM 685 C CA . ARG A 1 92 ? -18.392 2.852 17.461 1.00 90.75 92 ARG A CA 1
ATOM 686 C C . ARG A 1 92 ? -17.696 2.332 18.723 1.00 90.75 92 ARG A C 1
ATOM 688 O O . ARG A 1 92 ? -17.922 2.884 19.794 1.00 90.75 92 ARG A O 1
ATOM 695 N N . GLU A 1 93 ? -16.822 1.337 18.589 1.00 88.88 93 GLU A N 1
ATOM 696 C CA . GLU A 1 93 ? -15.955 0.828 19.661 1.00 88.88 93 GLU A CA 1
ATOM 697 C C . GLU A 1 93 ? -14.674 1.670 19.827 1.00 88.88 93 GLU A C 1
ATOM 699 O O . GLU A 1 93 ? -13.820 1.353 20.655 1.00 88.8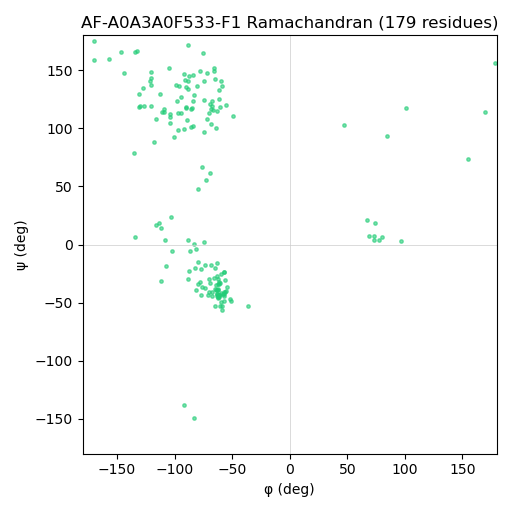8 93 GLU A O 1
ATOM 704 N N . GLY A 1 94 ? -14.509 2.730 19.025 1.00 86.81 94 GLY A N 1
ATOM 705 C CA . GLY A 1 94 ? -13.303 3.558 19.021 1.00 86.81 94 GLY A CA 1
ATOM 706 C C . GLY A 1 94 ? -12.099 2.877 18.360 1.00 86.81 94 GLY A C 1
ATOM 707 O O . GLY A 1 94 ? -10.960 3.283 18.602 1.00 86.81 94 GLY A O 1
ATOM 708 N N . ILE A 1 95 ? -12.320 1.832 17.553 1.00 91.12 95 ILE A N 1
ATOM 709 C CA . ILE A 1 95 ? -11.264 1.140 16.807 1.00 91.12 95 ILE A CA 1
ATOM 710 C C . ILE A 1 95 ? -11.234 1.675 15.377 1.00 91.12 95 ILE A C 1
ATOM 712 O O . ILE A 1 95 ? -12.221 1.619 14.647 1.00 91.12 95 ILE A O 1
ATOM 716 N N . ARG A 1 96 ? -10.068 2.170 14.963 1.00 95.12 96 ARG A N 1
ATOM 717 C CA . ARG A 1 96 ? -9.808 2.587 13.583 1.00 95.12 96 ARG A CA 1
ATOM 718 C C . ARG A 1 96 ? -9.129 1.459 12.830 1.00 95.12 96 ARG A C 1
ATOM 720 O O . ARG A 1 96 ? -8.194 0.856 13.354 1.00 95.12 96 ARG A O 1
ATOM 727 N N . VAL A 1 97 ? -9.551 1.204 11.598 1.00 96.19 97 VAL A N 1
ATOM 728 C CA . VAL A 1 97 ? -8.960 0.157 10.756 1.00 96.19 97 VAL A CA 1
ATOM 729 C C . VAL A 1 97 ? -8.632 0.746 9.396 1.00 96.19 97 VAL A C 1
ATOM 731 O O . VAL A 1 97 ? -9.520 1.227 8.708 1.00 96.19 97 VAL A O 1
ATOM 734 N N . ASN A 1 98 ? -7.362 0.736 9.007 1.00 97.81 98 ASN A N 1
ATOM 735 C CA . ASN A 1 98 ? -6.897 1.266 7.722 1.00 97.81 98 ASN A CA 1
ATOM 736 C C . ASN A 1 98 ? -5.965 0.269 7.035 1.00 97.81 98 ASN A C 1
ATOM 738 O O . ASN A 1 98 ? -5.476 -0.664 7.667 1.00 97.81 98 ASN A O 1
ATOM 742 N N . ALA A 1 99 ? -5.68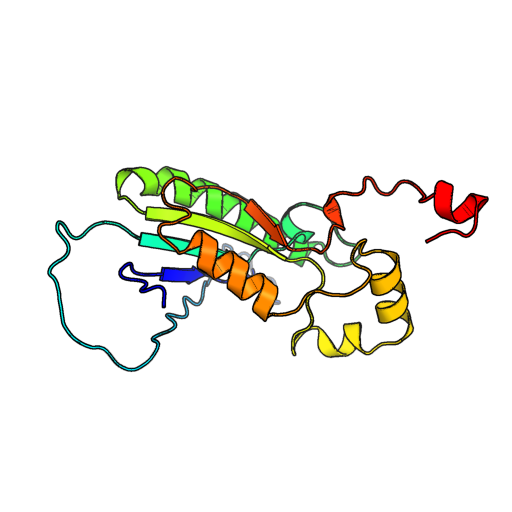2 0.482 5.755 1.00 97.56 99 ALA A N 1
ATOM 743 C CA . ALA A 1 99 ? -4.710 -0.295 5.002 1.00 97.56 99 ALA A CA 1
ATOM 744 C C . ALA A 1 99 ? -3.604 0.603 4.454 1.00 97.56 99 ALA A C 1
ATOM 746 O O . ALA A 1 99 ? -3.869 1.713 3.995 1.00 97.56 99 ALA A O 1
ATOM 747 N N . VAL A 1 100 ? -2.379 0.083 4.435 1.00 97.69 100 VAL A N 1
ATOM 748 C CA . VAL A 1 100 ? -1.324 0.571 3.542 1.00 97.69 100 VAL A CA 1
ATOM 749 C C . VAL A 1 100 ? -1.243 -0.341 2.320 1.00 97.69 100 VAL A C 1
ATOM 751 O O . VAL A 1 100 ? -1.300 -1.566 2.455 1.00 97.69 100 VAL A O 1
ATOM 754 N N . CYS A 1 101 ? -1.097 0.250 1.138 1.00 97.75 101 CYS A N 1
ATOM 755 C CA . CYS A 1 101 ? -0.916 -0.434 -0.141 1.00 97.75 101 CYS A CA 1
ATOM 756 C C . CYS A 1 101 ? 0.441 -0.056 -0.738 1.00 97.75 101 CYS A C 1
ATOM 758 O O . CYS A 1 101 ? 0.530 0.922 -1.480 1.00 97.75 101 CYS A O 1
ATOM 760 N N . PRO A 1 102 ? 1.511 -0.795 -0.401 1.00 97.25 102 PRO A N 1
ATOM 761 C CA . PRO A 1 102 ? 2.815 -0.544 -0.987 1.00 97.25 102 PRO A CA 1
ATOM 762 C C . PRO A 1 102 ? 2.879 -0.967 -2.458 1.00 97.25 102 PRO A C 1
ATOM 764 O O . PRO A 1 102 ? 2.243 -1.956 -2.848 1.00 97.25 102 PRO A O 1
ATOM 767 N N . GLY A 1 103 ? 3.681 -0.232 -3.228 1.00 95.38 103 GLY A N 1
ATOM 768 C CA . GLY A 1 103 ? 4.194 -0.646 -4.535 1.00 95.38 103 GLY A CA 1
ATOM 769 C C . GLY A 1 103 ? 5.442 -1.531 -4.416 1.00 95.38 103 GLY A C 1
ATOM 770 O O . GLY A 1 103 ? 5.586 -2.258 -3.430 1.00 95.38 103 GLY A O 1
ATOM 771 N N . PRO A 1 104 ? 6.368 -1.479 -5.389 1.00 93.81 104 PRO A N 1
ATOM 772 C CA . PRO A 1 104 ? 7.655 -2.163 -5.291 1.00 93.81 104 PRO A CA 1
ATOM 773 C C . PRO A 1 104 ? 8.497 -1.610 -4.132 1.00 93.81 104 PRO A C 1
ATOM 775 O O . PRO A 1 104 ? 8.908 -0.448 -4.146 1.00 93.81 104 PRO A O 1
ATOM 778 N N . ILE A 1 105 ? 8.764 -2.446 -3.124 1.00 94.12 105 ILE A N 1
ATOM 779 C CA . ILE A 1 105 ? 9.572 -2.103 -1.944 1.00 94.12 105 ILE A CA 1
ATOM 780 C C . ILE A 1 105 ? 10.777 -3.035 -1.858 1.00 94.12 105 ILE A C 1
ATOM 782 O O . ILE A 1 105 ? 10.635 -4.247 -2.014 1.00 94.12 105 ILE A O 1
ATOM 786 N N . GLU A 1 106 ? 11.946 -2.487 -1.550 1.00 90.75 106 GLU A N 1
ATOM 787 C CA . GLU A 1 106 ? 13.159 -3.234 -1.236 1.00 90.75 106 GLU A CA 1
ATOM 788 C C . GLU A 1 106 ? 13.019 -3.934 0.125 1.00 90.75 106 GLU A C 1
ATOM 790 O O . GLU A 1 106 ? 12.918 -3.307 1.183 1.00 90.75 106 GLU A O 1
ATOM 795 N N . THR A 1 107 ? 12.981 -5.264 0.091 1.00 86.38 107 THR A N 1
ATOM 796 C CA . THR A 1 107 ? 12.909 -6.143 1.262 1.00 86.38 107 THR A CA 1
ATOM 797 C C . THR A 1 107 ? 13.677 -7.428 0.970 1.00 86.38 107 THR A C 1
ATOM 799 O O . THR A 1 107 ? 13.897 -7.766 -0.190 1.00 86.38 107 THR A O 1
ATOM 802 N N . SER A 1 108 ? 13.985 -8.227 1.994 1.00 81.00 108 SER A N 1
ATOM 803 C CA . SER A 1 108 ? 14.596 -9.551 1.789 1.00 81.00 108 SER A CA 1
ATOM 804 C C . SER A 1 108 ? 13.765 -10.480 0.888 1.00 81.00 108 SER A C 1
ATOM 806 O O . SER A 1 108 ? 14.316 -11.392 0.286 1.00 81.00 108 SER A O 1
ATOM 808 N N . LEU A 1 109 ? 12.446 -10.267 0.781 1.00 75.19 109 LEU A N 1
ATOM 809 C CA . LEU A 1 109 ? 11.568 -11.064 -0.084 1.00 75.19 109 LEU A CA 1
ATOM 810 C C . LEU A 1 109 ? 11.667 -10.658 -1.563 1.00 75.19 109 LEU A C 1
ATOM 812 O O . LEU A 1 109 ? 11.496 -11.493 -2.444 1.00 75.19 109 LEU A O 1
ATOM 816 N N . THR A 1 110 ? 11.924 -9.380 -1.833 1.00 82.94 110 THR A N 1
ATOM 817 C CA . THR A 1 110 ? 11.958 -8.789 -3.181 1.00 82.94 110 THR A CA 1
ATOM 818 C C . THR A 1 110 ? 13.378 -8.569 -3.694 1.00 82.94 110 THR A C 1
ATOM 820 O O . THR A 1 110 ? 13.552 -8.209 -4.855 1.00 82.94 110 THR A O 1
ATOM 823 N N . GLN A 1 111 ? 14.389 -8.819 -2.860 1.00 83.56 111 GLN A N 1
ATOM 824 C CA . GLN A 1 111 ? 15.796 -8.545 -3.140 1.00 83.56 111 GLN A CA 1
ATOM 825 C C . GLN A 1 111 ? 16.265 -9.134 -4.477 1.00 83.56 111 GLN A C 1
ATOM 827 O O . GLN A 1 111 ? 16.818 -8.407 -5.293 1.00 83.56 111 GLN A O 1
ATOM 832 N N . LEU A 1 112 ? 15.938 -10.400 -4.764 1.00 79.75 112 LEU A N 1
ATOM 833 C CA . LEU A 1 112 ? 16.314 -11.050 -6.028 1.00 79.75 112 LEU A CA 1
ATOM 834 C C . LEU A 1 112 ? 15.739 -10.348 -7.271 1.00 79.75 112 LEU A C 1
ATOM 836 O O . LEU A 1 112 ? 16.377 -10.339 -8.318 1.00 79.75 112 LEU A O 1
ATOM 840 N N . LEU A 1 113 ? 14.546 -9.753 -7.166 1.00 82.50 113 LEU A N 1
ATOM 841 C CA . LEU A 1 113 ? 13.932 -8.995 -8.261 1.00 82.50 113 LEU A CA 1
ATOM 842 C C . LEU A 1 113 ? 14.579 -7.615 -8.403 1.00 82.50 113 LEU A C 1
ATOM 844 O O . LEU A 1 113 ? 14.868 -7.182 -9.511 1.00 82.50 113 LEU A O 1
ATOM 848 N N . VAL A 1 114 ? 14.824 -6.933 -7.282 1.00 85.00 114 VAL A N 1
ATOM 849 C CA . VAL A 1 114 ? 15.405 -5.580 -7.262 1.00 85.00 114 VAL A CA 1
ATOM 850 C C . VAL A 1 114 ? 16.876 -5.580 -7.692 1.00 85.00 114 VAL A C 1
ATOM 852 O O . VAL A 1 114 ? 17.349 -4.602 -8.267 1.00 85.00 114 VAL A O 1
ATOM 855 N N . GLU A 1 115 ? 17.605 -6.668 -7.448 1.00 88.25 115 GLU A N 1
ATOM 856 C CA . GLU A 1 115 ? 19.001 -6.825 -7.867 1.00 88.25 115 GLU A CA 1
ATOM 857 C C . GLU A 1 115 ? 19.140 -7.268 -9.331 1.00 88.25 115 GLU A C 1
ATOM 859 O O . GLU A 1 115 ? 20.191 -7.045 -9.934 1.00 88.25 115 GLU A O 1
ATOM 864 N N . HIS A 1 116 ? 18.093 -7.841 -9.936 1.00 93.00 116 HIS A N 1
ATOM 865 C CA . HIS A 1 116 ? 18.131 -8.240 -11.340 1.00 93.00 116 HIS A CA 1
ATOM 866 C C . HIS A 1 116 ? 18.211 -6.995 -12.249 1.00 93.00 116 HIS A C 1
ATOM 868 O O . HIS A 1 116 ? 17.270 -6.197 -12.256 1.00 93.00 116 HIS A O 1
ATOM 874 N N . PRO A 1 117 ? 19.267 -6.819 -13.073 1.00 90.62 117 PRO A N 1
ATOM 875 C CA . PRO A 1 117 ? 19.518 -5.560 -13.784 1.00 90.62 117 PRO A CA 1
ATOM 876 C C . PRO A 1 117 ? 18.359 -5.082 -14.666 1.00 90.62 117 PRO A C 1
ATOM 878 O O . PRO A 1 117 ? 18.039 -3.896 -14.665 1.00 90.62 117 PRO A O 1
ATOM 881 N N . VAL A 1 118 ? 17.702 -6.007 -15.377 1.00 93.12 118 VAL A N 1
ATOM 882 C CA . VAL A 1 118 ? 16.558 -5.688 -16.252 1.00 93.12 118 VAL A CA 1
ATOM 883 C C . VAL A 1 118 ? 15.368 -5.176 -15.439 1.00 93.12 118 VAL A C 1
ATOM 885 O O . VAL A 1 118 ? 14.890 -4.075 -15.681 1.00 93.12 118 VAL A O 1
ATOM 888 N N . ILE A 1 119 ? 14.951 -5.926 -14.416 1.00 91.56 119 ILE A N 1
ATOM 889 C CA . ILE A 1 119 ? 13.815 -5.579 -13.553 1.00 91.56 119 ILE A CA 1
ATOM 890 C C . ILE A 1 119 ? 14.087 -4.281 -12.791 1.00 91.56 119 ILE A C 1
ATOM 892 O O . ILE A 1 119 ? 13.210 -3.433 -12.653 1.00 91.56 119 ILE A O 1
ATOM 896 N N . ARG A 1 120 ? 15.326 -4.079 -12.333 1.00 89.94 120 ARG A N 1
ATOM 897 C CA . ARG A 1 120 ? 15.743 -2.827 -11.703 1.00 89.94 120 ARG A CA 1
ATOM 898 C C . ARG A 1 120 ? 15.599 -1.636 -12.649 1.00 89.94 120 ARG A C 1
ATOM 900 O O . ARG A 1 120 ? 15.127 -0.586 -12.217 1.00 89.94 120 ARG A O 1
ATOM 907 N N . GLY A 1 121 ? 16.003 -1.797 -13.911 1.00 91.50 121 GLY A N 1
ATOM 908 C CA . GLY A 1 121 ? 15.838 -0.781 -14.950 1.00 91.50 121 GLY A CA 1
ATOM 909 C C . GLY A 1 121 ? 14.367 -0.468 -15.223 1.00 91.50 121 GLY A C 1
ATOM 910 O O . GLY A 1 121 ? 13.990 0.700 -15.271 1.00 91.50 121 GLY A O 1
ATOM 911 N N . GLU A 1 122 ? 13.523 -1.498 -15.308 1.00 92.12 122 GLU A N 1
ATOM 912 C CA . GLU A 1 122 ? 12.075 -1.329 -15.468 1.00 92.12 122 GLU A CA 1
ATOM 913 C C . GLU A 1 122 ? 11.447 -0.597 -14.280 1.00 92.12 122 GLU A C 1
ATOM 915 O O . GLU A 1 122 ? 10.692 0.350 -14.483 1.00 92.12 122 GLU A O 1
ATOM 920 N N . TYR A 1 123 ? 11.794 -0.953 -13.039 1.00 92.81 123 TYR A N 1
ATOM 921 C CA . TYR A 1 123 ? 11.309 -0.225 -11.864 1.00 92.81 123 TYR A CA 1
ATOM 922 C C . TYR A 1 123 ? 11.763 1.234 -11.852 1.00 92.81 123 TYR A C 1
ATOM 924 O O . TYR A 1 123 ? 10.953 2.113 -11.572 1.00 92.81 123 TYR A O 1
ATOM 932 N N . ALA A 1 124 ? 13.028 1.511 -12.174 1.00 89.88 124 ALA A N 1
ATOM 933 C CA . ALA A 1 124 ? 13.529 2.882 -12.244 1.00 89.88 124 ALA A CA 1
ATOM 934 C C . ALA A 1 124 ? 12.800 3.717 -13.312 1.00 89.88 124 ALA A C 1
ATOM 936 O O . ALA A 1 124 ? 12.617 4.915 -13.123 1.00 89.88 124 ALA A O 1
ATOM 937 N N . SER A 1 125 ? 12.362 3.092 -14.409 1.00 89.94 125 SER A N 1
ATOM 938 C CA . SER A 1 125 ? 11.613 3.765 -15.474 1.00 89.94 125 SER A CA 1
ATOM 939 C C . SER A 1 125 ? 10.120 3.921 -15.166 1.00 89.94 125 SER A C 1
ATOM 941 O O . SER A 1 125 ? 9.529 4.941 -15.509 1.00 89.94 125 SER A O 1
ATOM 943 N N . ASN A 1 126 ? 9.495 2.908 -14.562 1.00 90.44 126 ASN A N 1
ATOM 944 C CA . ASN A 1 126 ? 8.042 2.850 -14.378 1.00 90.44 126 ASN A CA 1
ATOM 945 C C . ASN A 1 126 ? 7.569 3.530 -13.091 1.00 90.44 126 ASN A C 1
ATOM 947 O O . ASN A 1 126 ? 6.403 3.906 -12.996 1.00 90.44 126 ASN A O 1
ATOM 951 N N . ILE A 1 127 ? 8.441 3.670 -12.091 1.00 94.62 127 ILE A N 1
ATOM 952 C CA . ILE A 1 127 ? 8.125 4.373 -10.847 1.00 94.62 127 ILE A CA 1
ATOM 953 C C . ILE A 1 127 ? 8.489 5.850 -11.036 1.00 94.62 127 ILE A C 1
ATOM 955 O O . ILE A 1 127 ? 9.672 6.142 -11.200 1.00 94.62 127 ILE A O 1
ATOM 959 N N . PRO A 1 128 ? 7.540 6.802 -10.951 1.00 94.31 128 PRO A N 1
ATOM 960 C CA . PRO A 1 128 ? 7.840 8.225 -11.136 1.00 94.31 128 PRO A CA 1
ATOM 961 C C . PRO A 1 128 ? 8.919 8.789 -10.200 1.00 94.31 128 PRO A C 1
ATOM 963 O O . PRO A 1 128 ? 9.672 9.673 -10.590 1.00 94.31 128 PRO A O 1
ATOM 966 N N . MET A 1 129 ? 9.054 8.263 -8.978 1.00 96.19 129 MET A N 1
ATOM 967 C CA . MET A 1 129 ? 10.160 8.621 -8.074 1.00 96.19 129 MET A CA 1
ATOM 968 C C . MET A 1 129 ? 11.526 8.009 -8.459 1.00 96.19 129 MET A C 1
ATOM 970 O O . MET A 1 129 ? 12.501 8.192 -7.728 1.00 96.19 129 MET A O 1
ATOM 974 N N . GLY A 1 130 ? 11.614 7.259 -9.561 1.00 94.44 130 GLY A N 1
ATOM 975 C CA . GLY A 1 130 ? 12.852 6.725 -10.140 1.00 94.44 130 GLY A CA 1
ATOM 976 C C . GLY A 1 130 ? 13.495 5.566 -9.374 1.00 94.44 130 GLY A C 1
ATOM 977 O O . GLY A 1 130 ? 14.623 5.170 -9.670 1.00 94.44 130 GLY A O 1
ATOM 978 N N . ARG A 1 131 ? 12.825 5.027 -8.349 1.00 94.94 131 ARG A N 1
ATOM 979 C CA . ARG A 1 131 ? 13.355 3.956 -7.496 1.00 94.94 131 ARG A CA 1
ATOM 980 C C . ARG A 1 131 ? 12.252 3.161 -6.818 1.00 94.94 131 ARG A C 1
ATOM 982 O O . ARG A 1 131 ? 11.163 3.671 -6.577 1.00 94.94 131 ARG A O 1
ATOM 989 N N . VAL A 1 132 ? 12.598 1.953 -6.387 1.00 95.62 132 VAL A N 1
ATOM 990 C CA . VAL A 1 132 ? 11.783 1.208 -5.424 1.00 95.62 132 VAL A CA 1
ATOM 991 C C . VAL A 1 132 ? 11.757 1.917 -4.062 1.00 95.62 132 VAL A C 1
ATOM 993 O O . VAL A 1 132 ? 12.684 2.651 -3.686 1.00 95.62 132 VAL A O 1
ATOM 996 N N . GLY A 1 133 ? 10.671 1.718 -3.318 1.00 95.56 133 GLY A N 1
ATOM 997 C CA . GLY A 1 133 ? 10.542 2.223 -1.953 1.00 95.56 133 GLY A CA 1
ATOM 998 C C . GLY A 1 133 ? 11.369 1.411 -0.954 1.00 95.56 133 GLY A C 1
ATOM 999 O O . GLY A 1 133 ? 11.793 0.293 -1.237 1.00 95.56 133 GLY A O 1
ATOM 1000 N N . LYS A 1 134 ? 11.570 1.950 0.246 1.00 94.38 134 LYS A N 1
ATOM 1001 C CA . LYS A 1 134 ? 12.233 1.279 1.374 1.00 94.38 134 LYS A CA 1
ATOM 1002 C C . LYS A 1 134 ? 11.215 0.849 2.423 1.00 94.38 134 LYS A C 1
ATOM 1004 O O . LYS A 1 134 ? 10.187 1.500 2.614 1.00 94.38 134 LYS A O 1
ATOM 1009 N N . ALA A 1 135 ? 11.529 -0.209 3.170 1.00 90.69 135 ALA A N 1
ATOM 1010 C CA . ALA A 1 135 ? 10.671 -0.688 4.257 1.00 90.69 135 ALA A CA 1
ATOM 1011 C C . ALA A 1 135 ? 10.345 0.408 5.295 1.00 90.69 135 ALA A C 1
ATOM 1013 O O . ALA A 1 135 ? 9.211 0.480 5.771 1.00 90.69 135 ALA A O 1
ATOM 1014 N N . ASP A 1 136 ? 11.299 1.297 5.590 1.00 92.25 136 ASP A N 1
ATOM 1015 C CA . ASP A 1 136 ? 11.117 2.404 6.539 1.00 92.25 136 ASP A CA 1
ATOM 1016 C C . ASP A 1 136 ? 10.091 3.447 6.064 1.00 92.25 136 ASP A C 1
ATOM 1018 O O . ASP A 1 136 ? 9.400 4.049 6.885 1.00 92.25 136 ASP A O 1
ATOM 1022 N N . GLU A 1 137 ? 9.929 3.628 4.750 1.00 95.69 137 GLU A N 1
ATOM 1023 C CA . GLU A 1 137 ? 8.933 4.547 4.180 1.00 95.69 137 GLU A CA 1
ATOM 1024 C C . GLU A 1 137 ? 7.513 3.999 4.389 1.00 95.69 137 GLU A C 1
ATOM 1026 O O . GLU A 1 137 ? 6.606 4.724 4.804 1.00 95.69 137 GLU A O 1
ATOM 1031 N N . VAL A 1 138 ? 7.332 2.685 4.214 1.00 94.50 138 VAL A N 1
ATOM 1032 C CA . VAL A 1 138 ? 6.070 2.002 4.541 1.00 94.50 138 VAL A CA 1
ATOM 1033 C C . VAL A 1 138 ? 5.822 2.009 6.051 1.00 94.50 138 VAL A C 1
ATOM 1035 O O . VAL A 1 138 ? 4.698 2.249 6.495 1.00 94.50 138 VAL A O 1
ATOM 1038 N N . ALA A 1 139 ? 6.861 1.785 6.861 1.00 90.44 139 ALA A N 1
ATOM 1039 C CA . ALA A 1 139 ? 6.754 1.821 8.316 1.00 90.44 139 ALA A CA 1
ATOM 1040 C C . ALA A 1 139 ? 6.331 3.207 8.828 1.00 90.44 139 ALA A C 1
ATOM 1042 O O . ALA A 1 139 ? 5.510 3.289 9.742 1.00 90.44 139 ALA A O 1
ATOM 1043 N N . ALA A 1 140 ? 6.823 4.289 8.216 1.00 94.69 140 ALA A N 1
ATOM 1044 C CA . ALA A 1 140 ? 6.406 5.652 8.536 1.00 94.69 140 ALA A CA 1
ATOM 1045 C C . ALA A 1 140 ? 4.916 5.888 8.229 1.00 94.69 140 ALA A C 1
ATOM 1047 O O . ALA A 1 140 ? 4.202 6.448 9.063 1.00 94.69 140 ALA A O 1
ATOM 1048 N N . ALA A 1 141 ? 4.420 5.398 7.088 1.00 96.56 141 ALA A N 1
ATOM 1049 C CA . ALA A 1 141 ? 2.998 5.467 6.741 1.00 96.56 141 ALA A CA 1
ATOM 1050 C C . ALA A 1 141 ? 2.116 4.670 7.722 1.00 96.56 141 ALA A C 1
ATOM 1052 O O . ALA A 1 141 ? 1.078 5.156 8.174 1.00 96.56 141 ALA A O 1
ATOM 1053 N N . ILE A 1 142 ? 2.556 3.469 8.117 1.00 93.62 142 ILE A N 1
ATOM 1054 C CA . ILE A 1 142 ? 1.883 2.664 9.149 1.00 93.62 142 ILE A CA 1
ATOM 1055 C C . ILE A 1 142 ? 1.867 3.410 10.488 1.00 93.62 142 ILE A C 1
ATOM 1057 O O . ILE A 1 142 ? 0.830 3.460 11.148 1.00 93.62 142 ILE A O 1
ATOM 1061 N N . ALA A 1 143 ? 2.996 4.002 10.887 1.00 90.38 143 ALA A N 1
ATOM 1062 C CA . ALA A 1 143 ? 3.109 4.746 12.136 1.00 90.38 143 ALA A CA 1
ATOM 1063 C C . ALA A 1 143 ? 2.170 5.959 12.166 1.00 90.38 143 ALA A C 1
ATOM 1065 O O . ALA A 1 143 ? 1.552 6.206 13.198 1.00 90.38 143 ALA A O 1
ATOM 1066 N N . PHE A 1 144 ? 2.013 6.671 11.045 1.00 94.62 144 PHE A N 1
ATOM 1067 C CA . PHE A 1 144 ? 1.020 7.737 10.906 1.00 94.62 144 PHE A CA 1
ATOM 1068 C C . PHE A 1 144 ? -0.407 7.211 11.101 1.00 94.62 144 PHE A C 1
ATOM 1070 O O . PHE A 1 144 ? -1.130 7.702 11.961 1.00 94.62 144 PHE A O 1
ATOM 1077 N N . LEU A 1 145 ? -0.809 6.164 10.374 1.00 94.69 145 LEU A N 1
ATOM 1078 C CA . LEU A 1 145 ? -2.164 5.611 10.495 1.00 94.69 145 LEU A CA 1
ATOM 1079 C C . LEU A 1 145 ? -2.461 5.067 11.900 1.00 94.69 145 LEU A C 1
ATOM 1081 O O . LEU A 1 145 ? -3.610 5.094 12.354 1.00 94.69 145 LEU A O 1
ATOM 1085 N N . ALA A 1 146 ? -1.434 4.590 12.600 1.00 89.19 146 ALA A N 1
ATOM 1086 C CA . ALA A 1 146 ? -1.526 4.117 13.972 1.00 89.19 146 ALA A CA 1
ATOM 1087 C C . ALA A 1 146 ? -1.526 5.244 15.024 1.00 89.19 146 ALA A C 1
ATOM 1089 O O . ALA A 1 146 ? -1.840 4.963 16.180 1.00 89.19 146 ALA A O 1
ATOM 1090 N N . SER A 1 147 ? -1.155 6.481 14.670 1.00 87.75 147 SER A N 1
ATOM 1091 C CA . SER A 1 147 ? -1.021 7.589 15.625 1.00 87.75 147 SER A CA 1
ATOM 1092 C C . SER A 1 147 ? -2.332 8.353 15.819 1.00 87.75 147 SER A C 1
ATOM 1094 O O . SER A 1 147 ? -3.313 8.154 15.096 1.00 87.75 147 SER A O 1
ATOM 1096 N N . ASP A 1 148 ? -2.336 9.260 16.796 1.00 88.56 148 ASP A N 1
ATOM 1097 C CA . ASP A 1 148 ? -3.442 10.195 17.027 1.00 88.56 148 ASP A CA 1
ATOM 1098 C C . ASP A 1 148 ? -3.572 11.238 15.902 1.00 88.56 148 ASP A C 1
ATOM 1100 O O . ASP A 1 148 ? -4.641 11.818 15.728 1.00 88.56 148 ASP A O 1
ATOM 1104 N N . ASP A 1 149 ? -2.534 11.427 15.074 1.00 92.94 149 ASP A N 1
ATOM 1105 C CA . ASP A 1 149 ? -2.600 12.314 13.901 1.00 92.94 149 ASP A CA 1
ATOM 1106 C C . ASP A 1 149 ? -3.612 11.787 12.860 1.00 92.94 149 ASP A C 1
ATOM 1108 O O . ASP A 1 149 ? -4.124 12.541 12.036 1.00 92.94 149 ASP A O 1
ATOM 1112 N N . ALA A 1 150 ? -3.941 10.492 12.926 1.00 95.31 150 ALA A N 1
ATOM 1113 C CA . ALA A 1 150 ? -4.941 9.820 12.105 1.00 95.31 150 ALA A CA 1
ATOM 1114 C C . ALA A 1 150 ? -6.268 9.565 12.857 1.00 95.31 150 ALA A C 1
ATOM 1116 O O . ALA A 1 150 ? -7.017 8.656 12.492 1.00 95.31 150 ALA A O 1
ATOM 1117 N N . ALA A 1 151 ? -6.586 10.334 13.910 1.00 93.50 151 ALA A N 1
ATOM 1118 C CA . ALA A 1 151 ? -7.737 10.079 14.794 1.00 93.50 151 ALA A CA 1
ATOM 1119 C C . ALA A 1 151 ? -9.105 10.018 14.089 1.00 93.50 151 ALA A C 1
ATOM 1121 O O . ALA A 1 151 ? -10.021 9.379 14.602 1.00 93.50 151 ALA A O 1
ATOM 1122 N N . TYR A 1 152 ? -9.246 10.637 12.914 1.00 95.62 152 TYR A N 1
ATOM 1123 C CA . TYR A 1 152 ? -10.476 10.606 12.112 1.00 95.62 152 TYR A CA 1
ATOM 1124 C C . TYR A 1 152 ? -10.329 9.826 10.794 1.00 95.62 152 TYR A C 1
ATOM 1126 O O . TYR A 1 152 ? -11.164 9.922 9.901 1.00 95.62 152 TYR A O 1
ATOM 1134 N N . VAL A 1 153 ? -9.258 9.039 10.670 1.00 97.69 153 VAL A N 1
ATOM 1135 C CA . VAL A 1 153 ? -8.976 8.198 9.503 1.00 97.69 153 VAL A CA 1
ATOM 1136 C C . VAL A 1 153 ? -9.293 6.747 9.866 1.00 97.69 153 VAL A C 1
ATOM 1138 O O . VAL A 1 153 ? -8.593 6.127 10.675 1.00 97.69 153 VAL A O 1
ATOM 1141 N N . THR A 1 154 ? -10.362 6.210 9.280 1.00 98.00 154 THR A N 1
ATOM 1142 C CA . THR A 1 154 ? -10.759 4.795 9.353 1.00 98.00 154 THR A CA 1
ATOM 1143 C C . THR A 1 154 ? -11.363 4.368 8.011 1.00 98.00 154 THR A C 1
ATOM 1145 O O . THR A 1 154 ? -11.954 5.185 7.310 1.00 98.00 154 THR A O 1
ATOM 1148 N N . GLY A 1 155 ? -11.183 3.109 7.622 1.00 97.88 155 GLY A N 1
ATOM 1149 C CA . GLY A 1 155 ? -11.580 2.560 6.321 1.00 97.88 155 GLY A CA 1
ATOM 1150 C C . GLY A 1 155 ? -10.705 3.018 5.150 1.00 97.88 155 GLY A C 1
ATOM 1151 O O . GLY A 1 155 ? -10.988 2.673 4.001 1.00 97.88 155 GLY A O 1
ATOM 1152 N N . ALA A 1 156 ? -9.646 3.786 5.416 1.00 98.31 156 ALA A N 1
ATOM 1153 C CA . ALA A 1 156 ? -8.805 4.362 4.381 1.00 98.31 156 ALA A CA 1
ATOM 1154 C C . ALA A 1 156 ? -7.837 3.331 3.794 1.00 98.31 156 ALA A C 1
ATOM 1156 O O . ALA A 1 156 ? -7.358 2.419 4.472 1.00 98.31 156 ALA A O 1
ATOM 1157 N N . THR A 1 157 ? -7.514 3.526 2.518 1.00 97.94 157 THR A N 1
ATOM 1158 C CA . THR A 1 157 ? -6.453 2.810 1.812 1.00 97.94 157 THR A CA 1
ATOM 1159 C C . THR A 1 157 ? -5.380 3.811 1.410 1.00 97.94 157 THR A C 1
ATOM 1161 O O . THR A 1 157 ? -5.606 4.635 0.530 1.00 97.94 157 THR A O 1
ATOM 1164 N N . LEU A 1 158 ? -4.229 3.761 2.077 1.00 98.19 158 LEU A N 1
ATOM 1165 C CA . LEU A 1 158 ? -3.106 4.658 1.829 1.00 98.19 158 LEU A CA 1
ATOM 1166 C C . LEU A 1 158 ? -2.094 3.989 0.898 1.00 98.19 158 LEU A C 1
ATOM 1168 O O . LEU A 1 158 ? -1.450 3.012 1.283 1.00 98.19 158 LEU A O 1
ATOM 1172 N N . VAL A 1 159 ? -1.944 4.513 -0.315 1.00 98.44 159 VAL A N 1
ATOM 1173 C CA . VAL A 1 159 ? -0.966 4.013 -1.289 1.00 98.44 159 VAL A CA 1
ATOM 1174 C C . VAL A 1 159 ? 0.432 4.563 -0.990 1.00 98.44 159 VAL A C 1
ATOM 1176 O O . VAL A 1 159 ? 0.585 5.740 -0.671 1.00 98.44 159 VAL A O 1
ATOM 1179 N N . VAL A 1 160 ? 1.449 3.698 -1.075 1.00 98.19 160 VAL A N 1
ATOM 1180 C CA . VAL A 1 160 ? 2.870 4.031 -0.868 1.00 98.19 160 VAL A CA 1
ATOM 1181 C C . VAL A 1 160 ? 3.696 3.362 -1.972 1.00 98.19 160 VAL A C 1
ATOM 1183 O O . VAL A 1 160 ? 4.265 2.289 -1.778 1.00 98.19 160 VAL A O 1
ATOM 1186 N N . ASP A 1 161 ? 3.707 3.947 -3.166 1.00 97.62 161 ASP A N 1
ATOM 1187 C CA . ASP A 1 161 ? 4.204 3.285 -4.384 1.00 97.62 161 ASP A CA 1
ATOM 1188 C C . ASP A 1 161 ? 5.136 4.143 -5.249 1.00 97.62 161 ASP A C 1
ATOM 1190 O O . ASP A 1 161 ? 5.500 3.739 -6.348 1.00 97.62 161 ASP A O 1
ATOM 1194 N N . GLY A 1 162 ? 5.513 5.333 -4.780 1.00 97.31 162 GLY A N 1
ATOM 1195 C CA . GLY A 1 162 ? 6.359 6.243 -5.549 1.00 97.31 162 GLY A CA 1
ATOM 1196 C C . GLY A 1 162 ? 5.695 6.815 -6.806 1.00 97.31 162 GLY A C 1
ATOM 1197 O O . GLY A 1 162 ? 6.407 7.249 -7.709 1.00 97.31 162 GLY A O 1
ATOM 1198 N N . GLY A 1 163 ? 4.358 6.820 -6.867 1.00 96.75 163 GLY A N 1
ATOM 1199 C CA . GLY A 1 163 ? 3.574 7.427 -7.942 1.00 96.75 163 GLY A CA 1
ATOM 1200 C C . GLY A 1 163 ? 3.128 6.461 -9.038 1.00 96.75 163 GLY A C 1
ATOM 1201 O O . GLY A 1 163 ? 2.498 6.910 -9.990 1.00 96.75 163 GLY A O 1
ATOM 1202 N N . VAL A 1 164 ? 3.417 5.160 -8.925 1.00 95.56 164 VAL A N 1
ATOM 1203 C CA . VAL A 1 164 ? 3.052 4.151 -9.942 1.00 95.56 164 VAL A CA 1
ATOM 1204 C C . VAL A 1 164 ? 1.570 4.237 -10.311 1.00 95.56 164 VAL A C 1
ATOM 1206 O O . VAL A 1 164 ? 1.221 4.331 -11.483 1.00 95.56 164 VAL A O 1
ATOM 1209 N N . THR A 1 165 ? 0.692 4.278 -9.312 1.00 96.06 165 THR A N 1
ATOM 1210 C CA . THR A 1 165 ? -0.766 4.309 -9.504 1.00 96.06 165 THR A CA 1
ATOM 1211 C C . THR A 1 165 ? -1.328 5.696 -9.824 1.00 96.06 165 THR A C 1
ATOM 1213 O O . THR A 1 165 ? -2.519 5.820 -10.101 1.00 96.06 165 THR A O 1
ATOM 1216 N N . ALA A 1 166 ? -0.499 6.747 -9.818 1.00 95.56 166 ALA A N 1
ATOM 1217 C CA . ALA A 1 166 ? -0.912 8.078 -10.265 1.00 95.56 166 ALA A CA 1
ATOM 1218 C C . ALA A 1 166 ? -0.957 8.182 -11.801 1.00 95.56 166 ALA A C 1
ATOM 1220 O O . ALA A 1 166 ? -1.627 9.062 -12.343 1.00 95.56 166 ALA A O 1
ATOM 1221 N N . ALA A 1 167 ? -0.246 7.296 -12.504 1.00 87.75 167 ALA A N 1
ATOM 1222 C CA . ALA A 1 167 ? -0.222 7.247 -13.956 1.00 87.75 167 ALA A CA 1
ATOM 1223 C C . ALA A 1 167 ? -1.358 6.375 -14.510 1.00 87.75 167 ALA A C 1
ATOM 1225 O O . ALA A 1 167 ? -1.699 5.327 -13.970 1.00 87.75 167 ALA A O 1
ATOM 1226 N N . THR A 1 168 ? -1.906 6.775 -15.655 1.00 87.75 168 THR A N 1
ATOM 1227 C CA . THR A 1 168 ? -2.943 6.024 -16.386 1.00 87.75 168 THR A CA 1
ATOM 1228 C C . THR A 1 168 ? -2.365 5.005 -17.376 1.00 87.75 168 THR A C 1
ATOM 1230 O O . THR A 1 168 ? -3.109 4.402 -18.145 1.00 87.75 168 THR A O 1
ATOM 1233 N N . GLY A 1 169 ? -1.037 4.846 -17.407 1.00 86.00 169 GLY A N 1
ATOM 1234 C CA . GLY A 1 169 ? -0.325 4.008 -18.378 1.00 86.00 169 GLY A CA 1
ATOM 1235 C C . GLY A 1 169 ? -0.115 4.656 -19.752 1.00 86.00 169 GLY A C 1
ATOM 1236 O O . GLY A 1 169 ? 0.366 3.997 -20.669 1.00 86.00 169 GLY A O 1
ATOM 1237 N N . GLN A 1 170 ? -0.463 5.937 -19.920 1.00 89.94 170 GLN A N 1
ATOM 1238 C CA . GLN A 1 170 ? -0.135 6.681 -21.138 1.00 89.94 170 GLN A CA 1
ATOM 1239 C C . GLN A 1 170 ? 1.379 6.855 -21.287 1.00 89.94 170 GLN A C 1
ATOM 1241 O O . GLN A 1 170 ? 2.110 6.967 -20.301 1.00 89.94 170 GLN A O 1
ATOM 1246 N N . ALA A 1 171 ? 1.845 6.914 -22.535 1.00 85.25 171 ALA A N 1
ATOM 1247 C CA . ALA A 1 171 ? 3.247 7.174 -22.817 1.00 85.25 171 ALA A CA 1
ATOM 1248 C C . ALA A 1 171 ? 3.663 8.536 -22.248 1.00 85.25 171 ALA A C 1
ATOM 1250 O O . ALA A 1 171 ? 2.935 9.523 -22.372 1.00 85.25 171 ALA A O 1
ATOM 1251 N N . HIS A 1 172 ? 4.870 8.610 -21.690 1.00 87.50 172 HIS A N 1
ATOM 1252 C CA . HIS A 1 172 ? 5.470 9.869 -21.263 1.00 87.50 172 HIS A CA 1
ATOM 1253 C C . HIS A 1 172 ? 5.988 10.648 -22.488 1.00 87.50 172 HIS A C 1
ATOM 1255 O O . HIS A 1 172 ? 7.192 10.794 -22.713 1.00 87.50 172 HIS A O 1
ATOM 1261 N N . PHE A 1 173 ? 5.054 11.087 -23.338 1.00 89.31 173 P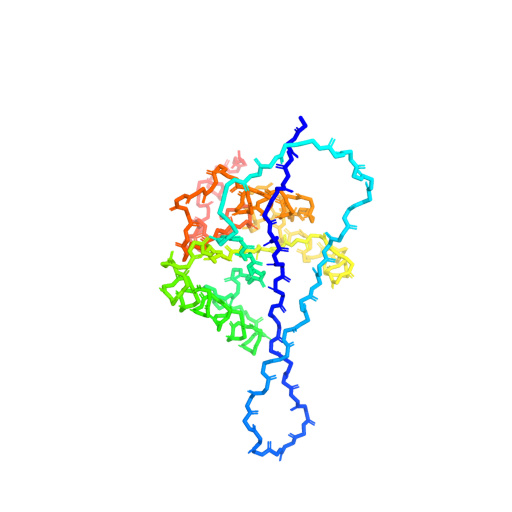HE A N 1
ATOM 1262 C CA . PHE A 1 173 ? 5.330 11.625 -24.670 1.00 89.31 173 PHE A CA 1
ATOM 1263 C C . PHE A 1 173 ? 6.171 12.903 -24.635 1.00 89.31 173 PHE A C 1
ATOM 1265 O O . PHE A 1 173 ? 6.921 13.148 -25.571 1.00 89.31 173 PHE A O 1
ATOM 1272 N N . THR A 1 174 ? 6.104 13.690 -23.557 1.00 88.62 174 THR A N 1
ATOM 1273 C CA . THR A 1 174 ? 6.972 14.859 -23.367 1.00 88.62 174 THR A CA 1
ATOM 1274 C C . THR A 1 174 ? 8.438 14.435 -23.373 1.00 88.62 174 THR A C 1
ATOM 1276 O O . THR A 1 174 ? 9.174 14.858 -24.254 1.00 88.62 174 THR A O 1
ATOM 1279 N N . ARG A 1 175 ? 8.832 13.500 -22.502 1.00 85.94 175 ARG A N 1
ATOM 1280 C CA . ARG A 1 175 ? 10.185 12.905 -22.491 1.00 85.94 175 ARG A CA 1
ATOM 1281 C C . ARG A 1 175 ? 10.545 12.240 -23.816 1.00 85.94 175 ARG A C 1
ATOM 1283 O O . ARG A 1 175 ? 11.661 12.406 -24.288 1.00 85.94 175 ARG A O 1
ATOM 1290 N N . ALA A 1 176 ? 9.617 11.504 -24.430 1.00 86.81 176 ALA A N 1
ATOM 1291 C CA . ALA A 1 176 ? 9.888 10.817 -25.696 1.00 86.81 176 ALA A CA 1
ATOM 1292 C C . ALA A 1 176 ? 10.179 11.788 -26.856 1.00 86.81 176 ALA A C 1
ATOM 1294 O O . ALA A 1 176 ? 10.994 11.480 -27.720 1.00 86.81 176 ALA A O 1
ATOM 1295 N N . LEU A 1 177 ? 9.521 12.951 -26.878 1.00 91.19 177 LEU A N 1
ATOM 1296 C CA . LEU A 1 177 ? 9.676 13.953 -27.933 1.00 91.19 177 LEU A CA 1
ATOM 1297 C C . LEU A 1 177 ? 10.812 14.946 -27.659 1.00 91.19 177 LEU A C 1
ATOM 1299 O O . LEU A 1 177 ? 11.397 15.460 -28.608 1.00 91.19 177 LEU A O 1
ATOM 1303 N N . THR A 1 178 ? 11.118 15.241 -26.391 1.00 91.56 178 THR A N 1
ATOM 1304 C CA . THR A 1 178 ? 12.102 16.275 -26.021 1.00 91.56 178 THR A CA 1
ATOM 1305 C C . THR A 1 178 ? 13.417 15.723 -25.482 1.00 91.56 178 THR A C 1
ATOM 1307 O O . THR A 1 178 ? 14.401 16.456 -25.437 1.00 91.56 178 THR A O 1
ATOM 1310 N N . GLY A 1 179 ? 13.451 14.462 -25.044 1.00 81.88 179 GLY A N 1
ATOM 1311 C CA . GLY A 1 179 ? 14.596 13.869 -24.352 1.00 81.88 179 GLY A CA 1
ATOM 1312 C C . GLY A 1 179 ? 14.856 14.433 -22.950 1.00 81.88 179 GLY A C 1
ATOM 1313 O O . GLY A 1 179 ? 15.883 14.107 -22.363 1.00 81.88 179 GLY A O 1
ATOM 1314 N N . ALA A 1 180 ? 13.966 15.278 -22.419 1.00 71.38 180 ALA A N 1
ATOM 1315 C CA . ALA A 1 180 ? 14.099 15.852 -21.083 1.00 71.38 180 ALA A CA 1
ATOM 1316 C C . ALA A 1 180 ? 13.469 14.939 -20.019 1.00 71.38 180 ALA A C 1
ATOM 1318 O O . ALA A 1 180 ? 12.343 14.465 -20.206 1.00 71.38 180 ALA A O 1
ATOM 1319 N N . ASP A 1 181 ? 14.206 14.728 -18.925 1.00 64.75 181 ASP A N 1
ATOM 1320 C CA . ASP A 1 181 ? 13.732 14.098 -17.685 1.00 64.75 181 ASP A CA 1
ATOM 1321 C C . ASP A 1 181 ? 13.009 15.113 -16.783 1.00 64.75 181 ASP A C 1
ATOM 1323 O O . ASP A 1 181 ? 13.492 16.267 -16.673 1.00 64.75 181 ASP A O 1
#

Sequence (181 aa):
MRRFDGRVVLVTGAAKGDRRGDRAPLRVRGRARLLRGSRLRRGRRVGRAGGGAIVNTASISGLFGDYGLLAYDAAKGDVVNLTRALAIDHAREGIRVNAVCPGPIETSLTQLLVEHPVIRGEYASNIPMGRVGKADEVAAAIAFLASDDAAYVTGATLVVDGGVTAATGQAHFTRALTGAD

Mean predicted aligned error: 11.02 Å

Solvent-accessible surface area (backbone atoms only — not comparable to full-atom values): 10773 Å² total; per-residue (Å²): 136,89,82,84,94,54,65,58,43,43,37,50,59,67,67,75,81,71,96,55,101,61,98,65,80,88,75,83,70,63,64,70,58,73,82,80,81,86,86,88,83,92,83,81,88,77,81,77,93,66,51,31,23,35,44,31,47,43,25,44,44,27,78,46,87,53,93,95,34,64,72,58,21,52,33,18,27,50,44,55,53,49,26,36,54,52,13,67,75,31,44,90,56,43,30,29,18,26,30,40,19,42,43,67,49,58,41,92,88,37,40,75,53,59,68,33,68,67,53,34,52,49,41,33,68,62,17,75,66,49,42,67,44,49,59,66,61,55,50,50,54,48,50,44,59,57,35,76,91,26,74,87,54,52,43,45,76,45,75,54,40,48,52,44,84,77,54,90,78,70,77,66,54,66,36,74,75,67,73,55,134

Nearest PDB structure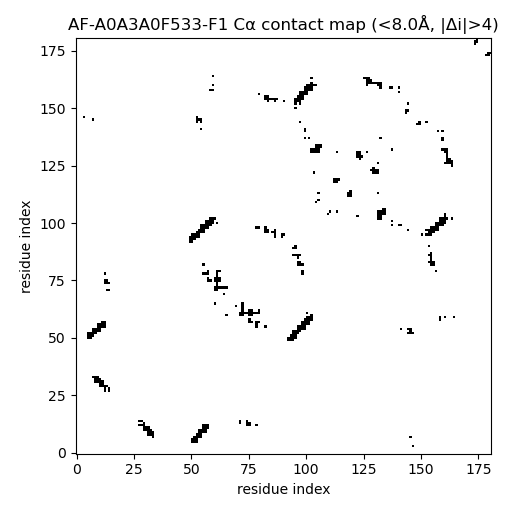s (foldseek):
  4hp8-assembly1_B  TM=9.679E-01  e=7.032E-12  Agrobacterium fabrum str. C58
  8w0o-assembly1_G  TM=9.576E-01  e=6.592E-12  Bacillus subtilis
  4cr8-assembly1_A  TM=9.392E-01  e=8.001E-12  Flavobacterium sp. 141-8
  1rwb-assembly1_A  TM=9.438E-01  e=1.179E-11  Priestia megaterium
  4cr7-assembly6_F  TM=9.256E-01  e=8.535E-12  Flavobacterium sp. 141-8

Secondary structure (DSSP, 8-state):
-----SEEEEEE------SS----------EEE----S------PPSSS--EEEEEE--GGGTS--TT-HHHHHHHHHHHHHHHHHHHHHGGGTEEEEEEEE-SEE-TTTHHHHHSHHHHHHHHHHSTTSS-EEHHHHHHHHHHHHSGGGTT--S-EEEESTTGGG--S---HHHHHH---

Radius of gyration: 19.25 Å; Cα contacts (8 Å, |Δi|>4): 271; chains: 1; bounding box: 38×47×62 Å

pLDDT: mean 76.45, std 26.28, range [23.95, 98.44]

Foldseek 3Di:
DADQPAQEWEWEFDQDPDPDPDPDPRDGDTDTDRPDDDDDDDDDDDPDPFAFEYEYEAAVLLVDPDPPCVNNSVRSVVSLVVQLVVLVVCVVRRYAGEYEHEAAEDDPVCPVQCPPPVSVCVLLVQQLQSGHHYPVQSVVVSVCRRHCVVSVHHSYYHYHYNCNVVDPPDDPVVCVPPVDD